Protein AF-A0A820I5E3-F1 (afdb_monomer)

Mean predicted aligned error: 17.27 Å

Radius of gyration: 36.01 Å; Cα contacts (8 Å, |Δi|>4): 44; chains: 1; bounding box: 81×51×102 Å

Nearest PDB structures (foldseek):
  8h9j-assembly1_K  TM=8.979E-01  e=2.612E-05  Homo sapiens
  6zbb-assembly1_b  TM=8.096E-01  e=5.128E-05  Bos taurus

pLDDT: mean 71.6, std 23.6, range [24.88, 95.94]

Foldseek 3Di:
DDDDDDDDDDDDDDDDDDDPDPDPPPPDPVVPPPPPPDPDDDPVVVVVVVVVVVVVVVVVVVVVVPPPLQDDPRDGDDPVCSDPPDDCPVPPPDDDDPDDADAPPVPHGCVVQVVQCVPPNNCRVVVVVVVVVVVCVVVVVPPDDPCVVVVVVVVVVVVVCCVVCVVVVVVVVVVVVVVVVVVVVVVVVVVVVVVVVVVVVVVVVVVVVVVVVVVVVVVVVVVVVVVVVD

Solvent-accessible surface area (backbone atoms only — not comparable to full-atom values): 14272 Å² total; per-residue (Å²): 133,87,79,89,84,88,92,82,85,85,88,81,91,76,84,81,83,79,78,85,72,81,72,78,80,78,76,67,80,73,73,75,68,70,78,79,78,75,93,67,96,52,78,63,56,58,52,53,47,51,50,50,50,49,53,48,50,53,50,49,51,46,58,67,63,58,61,53,73,46,46,60,97,91,36,83,46,56,85,86,63,44,46,91,86,60,58,57,84,88,50,59,79,89,74,80,72,94,66,79,82,64,60,46,91,89,74,45,50,46,70,59,48,55,64,31,36,82,78,49,38,87,60,33,50,57,52,50,54,51,50,50,53,53,50,29,49,76,67,54,76,52,68,88,51,87,64,50,61,57,54,52,52,50,52,52,50,51,53,53,48,49,67,65,47,42,62,60,55,52,49,51,56,49,49,57,52,49,53,55,52,49,57,54,48,51,55,54,50,52,51,52,52,50,51,50,52,52,51,53,54,50,51,54,51,50,52,53,57,54,47,53,56,54,52,52,50,52,53,50,51,55,52,49,54,55,61,75,75,107

Structure (mmCIF, N/CA/C/O backbone):
data_AF-A0A820I5E3-F1
#
_entry.id   AF-A0A820I5E3-F1
#
loop_
_atom_site.group_PDB
_atom_site.id
_atom_site.type_symbol
_atom_site.label_atom_id
_atom_site.label_alt_id
_atom_site.label_comp_id
_atom_site.label_asym_id
_atom_site.label_entity_id
_atom_site.label_seq_id
_atom_site.pdbx_PDB_ins_code
_atom_site.Cartn_x
_atom_site.Cartn_y
_atom_site.Cartn_z
_atom_site.occupancy
_atom_site.B_iso_or_equiv
_atom_site.auth_seq_id
_atom_site.auth_comp_id
_atom_site.auth_asym_id
_atom_site.auth_atom_id
_atom_site.pdbx_PDB_model_num
ATOM 1 N N . MET A 1 1 ? 51.663 -17.132 21.387 1.00 33.62 1 MET A N 1
ATOM 2 C CA . MET A 1 1 ? 50.808 -18.298 21.704 1.00 33.62 1 MET A CA 1
ATOM 3 C C . MET A 1 1 ? 49.402 -17.948 21.240 1.00 33.62 1 MET A C 1
ATOM 5 O O . MET A 1 1 ? 48.873 -16.966 21.728 1.00 33.62 1 MET A O 1
ATOM 9 N N . LEU A 1 2 ? 49.000 -18.442 20.060 1.00 28.62 2 LEU A N 1
ATOM 10 C CA . LEU A 1 2 ? 48.075 -19.589 19.890 1.00 28.62 2 LEU A CA 1
ATOM 11 C C . LEU A 1 2 ? 46.633 -19.135 20.221 1.00 28.62 2 LEU A C 1
ATOM 13 O O . LEU A 1 2 ? 46.397 -18.713 21.338 1.00 28.62 2 LEU A O 1
ATOM 17 N N . THR A 1 3 ? 45.644 -19.119 19.323 1.00 31.28 3 THR A N 1
ATOM 18 C CA . THR A 1 3 ? 45.379 -20.055 18.221 1.00 31.28 3 THR A CA 1
ATOM 19 C C . THR A 1 3 ? 44.310 -19.491 17.270 1.00 31.28 3 THR A C 1
ATOM 21 O O . THR A 1 3 ? 43.275 -18.988 17.694 1.00 31.28 3 THR A O 1
ATOM 24 N N . LYS A 1 4 ? 44.537 -19.670 15.962 1.00 38.47 4 LYS A N 1
ATOM 25 C CA . LYS A 1 4 ? 43.488 -19.950 14.964 1.00 38.47 4 LYS A CA 1
ATOM 26 C C . LYS A 1 4 ? 42.792 -21.265 15.359 1.00 38.47 4 LYS A C 1
ATOM 28 O O . LYS A 1 4 ? 43.530 -22.148 15.778 1.00 38.47 4 LYS A O 1
ATOM 33 N N . PHE A 1 5 ? 41.479 -21.439 15.154 1.00 29.91 5 PHE A N 1
ATOM 34 C CA . PHE A 1 5 ? 40.887 -22.653 14.545 1.00 29.91 5 PHE A CA 1
ATOM 35 C C . PHE A 1 5 ? 39.338 -22.615 14.467 1.00 29.91 5 PHE A C 1
ATOM 37 O O . PHE A 1 5 ? 38.645 -22.467 15.464 1.00 29.91 5 PHE A O 1
ATOM 44 N N . THR A 1 6 ? 38.849 -22.829 13.238 1.00 31.33 6 THR A N 1
ATOM 45 C CA . THR A 1 6 ? 37.647 -23.587 12.822 1.00 31.33 6 THR A CA 1
ATOM 46 C C . THR A 1 6 ? 36.230 -23.141 13.192 1.00 31.33 6 THR A C 1
ATOM 48 O O . THR A 1 6 ? 35.761 -23.296 14.314 1.00 31.33 6 THR A O 1
ATOM 51 N N . ARG A 1 7 ? 35.483 -22.773 12.139 1.00 26.11 7 ARG A N 1
ATOM 52 C CA . ARG A 1 7 ? 34.017 -22.786 12.063 1.00 26.11 7 ARG A CA 1
ATOM 53 C C . ARG A 1 7 ? 33.603 -23.723 10.917 1.00 26.11 7 ARG A C 1
ATOM 55 O O . ARG A 1 7 ? 33.678 -23.342 9.757 1.00 26.11 7 ARG A O 1
ATOM 62 N N . THR A 1 8 ? 33.216 -24.944 11.270 1.00 26.84 8 THR A N 1
ATOM 63 C CA . THR A 1 8 ? 32.565 -25.993 10.449 1.00 26.84 8 THR A CA 1
ATOM 64 C C . THR A 1 8 ? 32.172 -27.067 11.477 1.00 26.84 8 THR A C 1
ATOM 66 O O . THR A 1 8 ? 33.003 -27.394 12.312 1.00 26.84 8 THR A O 1
ATOM 69 N N . LEU A 1 9 ? 30.957 -27.603 11.602 1.00 29.94 9 LEU A N 1
ATOM 70 C CA . LEU A 1 9 ? 30.017 -28.125 10.615 1.00 29.94 9 LEU A CA 1
ATOM 71 C C . LEU A 1 9 ? 28.617 -28.203 11.253 1.00 29.94 9 LEU A C 1
ATOM 73 O O . LEU A 1 9 ? 28.496 -28.620 12.402 1.00 2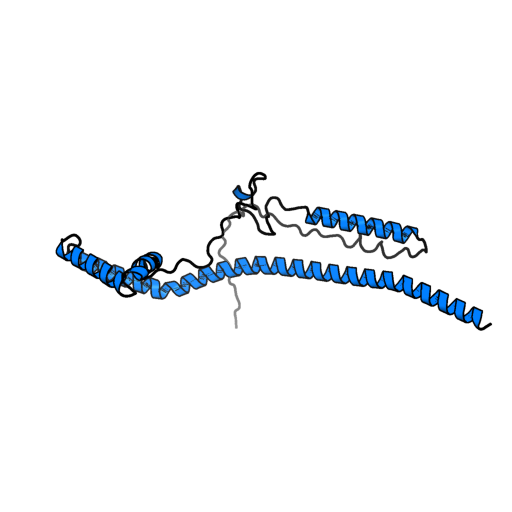9.94 9 LEU A O 1
ATOM 77 N N . LEU A 1 10 ? 27.562 -27.952 10.480 1.00 28.16 10 LEU A N 1
ATOM 78 C CA . LEU A 1 10 ? 26.321 -28.710 10.642 1.00 28.16 10 LEU A CA 1
ATOM 79 C C . LEU A 1 10 ? 25.783 -29.016 9.247 1.00 28.16 10 LEU A C 1
ATOM 81 O O . LEU A 1 10 ? 25.320 -28.148 8.513 1.00 28.16 10 LEU A O 1
ATOM 85 N N . SER A 1 11 ? 26.014 -30.271 8.879 1.00 25.41 11 SER A N 1
ATOM 86 C CA . SER A 1 11 ? 25.587 -30.934 7.659 1.00 25.41 11 SER A CA 1
ATOM 87 C C . SER A 1 11 ? 24.068 -31.100 7.665 1.00 25.41 11 SER A C 1
ATOM 89 O O . SER A 1 11 ? 23.508 -31.578 8.651 1.00 25.41 11 SER A O 1
ATOM 91 N N . TYR A 1 12 ? 23.418 -30.754 6.556 1.00 25.97 12 TYR A N 1
ATOM 92 C CA . TYR A 1 12 ? 22.093 -31.258 6.212 1.00 25.97 12 TYR A CA 1
ATOM 93 C C . TYR A 1 12 ? 22.157 -31.797 4.781 1.00 25.97 12 TYR A C 1
ATOM 95 O O . TYR A 1 12 ? 22.224 -31.044 3.811 1.00 25.97 12 TYR A O 1
ATOM 103 N N . ASN A 1 13 ? 22.209 -33.124 4.679 1.00 28.69 13 ASN A N 1
ATOM 104 C CA . ASN A 1 13 ? 22.052 -33.873 3.440 1.00 28.69 13 ASN A CA 1
ATOM 105 C C . ASN A 1 13 ? 20.557 -33.969 3.107 1.00 28.69 13 ASN A C 1
ATOM 107 O O . ASN A 1 13 ? 19.779 -34.457 3.922 1.00 28.69 13 ASN A O 1
ATOM 111 N N . GLY A 1 14 ? 20.177 -33.556 1.898 1.00 26.42 14 GLY A N 1
ATOM 112 C CA . GLY A 1 14 ? 18.810 -33.667 1.390 1.00 26.42 14 GLY A CA 1
ATOM 113 C C . GLY A 1 14 ? 18.703 -33.195 -0.059 1.00 26.42 14 GLY A C 1
ATOM 114 O O . GLY A 1 14 ? 18.388 -32.041 -0.312 1.00 26.42 14 GLY A O 1
ATOM 115 N N . THR A 1 15 ? 19.048 -34.090 -0.988 1.00 30.27 15 THR A N 1
ATOM 116 C CA . THR A 1 15 ? 18.562 -34.208 -2.382 1.00 30.27 15 THR A CA 1
ATOM 117 C C . THR A 1 15 ? 17.972 -32.958 -3.059 1.00 30.27 15 THR A C 1
ATOM 119 O O . THR A 1 15 ? 16.827 -32.579 -2.825 1.00 30.27 15 THR A O 1
ATOM 122 N N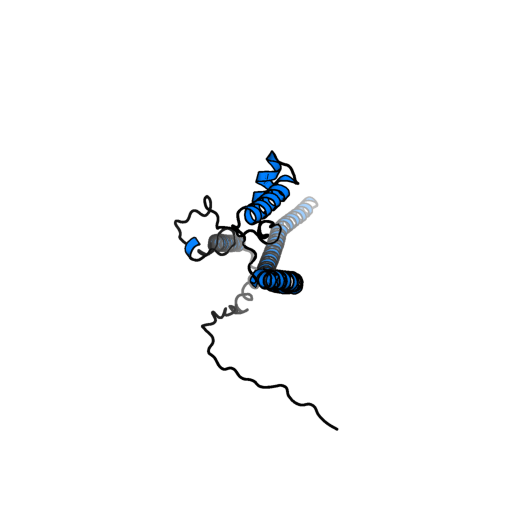 . ALA A 1 16 ? 18.735 -32.395 -4.000 1.00 32.84 16 ALA A N 1
ATOM 123 C CA . ALA A 1 16 ? 18.299 -31.346 -4.915 1.00 32.84 16 ALA A CA 1
ATOM 124 C C . ALA A 1 16 ? 17.266 -31.865 -5.944 1.00 32.84 16 ALA A C 1
ATOM 126 O O . ALA A 1 16 ? 17.547 -32.856 -6.624 1.00 32.84 16 ALA A O 1
ATOM 127 N N . PRO A 1 17 ? 16.115 -31.194 -6.144 1.00 31.80 17 PRO A N 1
ATOM 128 C CA . PRO A 1 17 ? 15.283 -31.422 -7.318 1.00 31.80 17 PRO A CA 1
ATOM 129 C C . PRO A 1 17 ? 15.939 -30.776 -8.550 1.00 31.80 17 PRO A C 1
ATOM 131 O O . PRO A 1 17 ? 16.065 -29.558 -8.638 1.00 31.80 17 PRO A O 1
ATOM 134 N N . SER A 1 18 ? 16.409 -31.633 -9.463 1.00 38.00 18 SER A N 1
ATOM 135 C CA . SER A 1 18 ? 16.718 -31.391 -10.884 1.00 38.00 18 SER A CA 1
ATOM 136 C C . SER A 1 18 ? 16.971 -29.932 -11.295 1.00 38.00 18 SER A C 1
ATOM 138 O O . SER A 1 18 ? 16.102 -29.243 -11.833 1.00 38.00 18 SER A O 1
ATOM 140 N N . LEU A 1 19 ? 18.217 -29.502 -11.099 1.00 28.53 19 LEU A N 1
ATOM 141 C CA . LEU A 1 19 ? 18.809 -28.342 -11.755 1.00 28.53 19 LEU A CA 1
ATOM 142 C C . LEU A 1 19 ? 18.729 -28.516 -13.277 1.00 28.53 19 LEU A C 1
ATOM 144 O O . LEU A 1 19 ? 19.415 -29.365 -13.847 1.00 28.53 19 LEU A O 1
ATOM 148 N N . ILE A 1 20 ? 17.959 -27.661 -13.949 1.00 33.81 20 ILE A N 1
ATOM 149 C CA . ILE A 1 20 ? 18.192 -27.357 -15.363 1.00 33.81 20 ILE A CA 1
ATOM 150 C C . ILE A 1 20 ? 19.493 -26.553 -15.398 1.00 33.81 20 ILE A C 1
ATOM 152 O O . ILE A 1 20 ? 19.519 -25.332 -15.258 1.00 33.81 20 ILE A O 1
ATOM 156 N N . THR A 1 21 ? 20.609 -27.270 -15.483 1.00 27.05 21 THR A N 1
ATOM 157 C CA . THR A 1 21 ? 21.927 -26.688 -15.695 1.00 27.05 21 THR A CA 1
ATOM 158 C C . THR A 1 21 ? 21.949 -26.072 -17.089 1.00 27.05 21 THR A C 1
ATOM 160 O O . THR A 1 21 ? 21.972 -26.797 -18.086 1.00 27.05 21 THR A O 1
ATOM 163 N N . TYR A 1 22 ? 21.972 -24.745 -17.183 1.00 30.34 22 TYR A N 1
ATOM 164 C CA . TYR A 1 22 ? 22.393 -24.086 -18.413 1.00 30.34 22 TYR A CA 1
ATOM 165 C C . TYR A 1 22 ? 23.877 -24.402 -18.614 1.00 30.34 22 TYR A C 1
ATOM 167 O O . TYR A 1 22 ? 24.743 -23.829 -17.954 1.00 30.34 22 TYR A O 1
ATOM 175 N N . ARG A 1 23 ? 24.180 -25.362 -19.494 1.00 24.88 23 ARG A N 1
ATOM 176 C CA . ARG A 1 23 ? 25.536 -25.517 -20.025 1.00 24.88 23 ARG A CA 1
ATOM 177 C C . ARG A 1 23 ? 25.851 -24.245 -20.814 1.00 24.88 23 ARG A C 1
ATOM 179 O O . ARG A 1 23 ? 25.134 -23.977 -21.779 1.00 24.88 23 ARG A O 1
ATOM 186 N N . PRO A 1 24 ? 26.900 -23.476 -20.473 1.00 27.19 24 PRO A N 1
ATOM 187 C CA . PRO A 1 24 ? 27.384 -22.471 -21.399 1.00 27.19 24 PRO A CA 1
ATOM 188 C C . PRO A 1 24 ? 27.849 -23.218 -22.650 1.00 27.19 24 PRO A C 1
ATOM 190 O O . PRO A 1 24 ? 28.717 -24.092 -22.579 1.00 27.19 24 PRO A O 1
ATOM 193 N N . LEU A 1 25 ? 27.227 -22.923 -23.792 1.00 31.81 25 LEU A N 1
ATOM 194 C CA . LEU A 1 25 ? 27.744 -23.333 -25.089 1.00 31.81 25 LEU A CA 1
ATOM 195 C C . LEU A 1 25 ? 29.123 -22.684 -25.233 1.00 31.81 25 LEU A C 1
ATOM 197 O O . LEU A 1 25 ? 29.251 -21.509 -25.560 1.00 31.81 25 LEU A O 1
ATOM 201 N N . SER A 1 26 ? 30.157 -23.463 -24.923 1.00 29.53 26 SER A N 1
ATOM 202 C CA . SER A 1 26 ? 31.529 -23.201 -25.328 1.00 29.53 26 SER A CA 1
ATOM 203 C C . SER A 1 26 ? 31.547 -23.213 -26.852 1.00 29.53 26 SER A C 1
ATOM 205 O O . SER A 1 26 ? 31.641 -24.265 -27.488 1.00 29.53 26 SER A O 1
ATOM 207 N N . ILE A 1 27 ? 31.370 -22.038 -27.450 1.00 35.16 27 ILE A N 1
ATOM 208 C CA . ILE A 1 27 ? 31.617 -21.837 -28.870 1.00 35.16 27 ILE A CA 1
ATOM 209 C C . ILE A 1 27 ? 33.135 -21.891 -29.014 1.00 35.16 27 ILE A C 1
ATOM 211 O O . ILE A 1 27 ? 33.859 -20.974 -28.629 1.00 35.16 27 ILE A O 1
ATOM 215 N N . SER A 1 28 ? 33.624 -23.038 -29.484 1.00 29.42 28 SER A N 1
ATOM 216 C CA . SER A 1 28 ? 35.040 -23.263 -29.733 1.00 29.42 28 SER A CA 1
ATOM 217 C C . SER A 1 28 ? 35.575 -22.179 -30.669 1.00 29.42 28 SER A C 1
ATOM 219 O O . SER A 1 28 ? 35.100 -22.015 -31.792 1.00 29.42 28 SER A O 1
ATOM 221 N N . ASN A 1 29 ? 36.625 -21.498 -30.213 1.00 36.47 29 ASN A N 1
ATOM 222 C CA . ASN A 1 29 ? 37.365 -20.421 -30.878 1.00 36.47 29 ASN A CA 1
ATOM 223 C C . ASN A 1 29 ? 38.022 -20.823 -32.226 1.00 36.47 29 ASN A C 1
ATOM 225 O O . ASN A 1 29 ? 38.846 -20.093 -32.768 1.00 36.47 29 ASN A O 1
ATOM 229 N N . LYS A 1 30 ? 37.702 -22.007 -32.765 1.00 28.06 30 LYS A N 1
ATOM 230 C CA . LYS A 1 30 ? 38.294 -22.578 -33.982 1.00 28.06 30 LYS A CA 1
ATOM 231 C C . LYS A 1 30 ? 37.587 -22.154 -35.270 1.00 28.06 30 LYS A C 1
ATOM 233 O O . LYS A 1 30 ? 38.195 -22.246 -36.329 1.00 28.06 30 LYS A O 1
ATOM 238 N N . PHE A 1 31 ? 36.346 -21.664 -35.202 1.00 31.45 31 PHE A N 1
ATOM 239 C CA . PHE A 1 31 ? 35.607 -21.239 -36.402 1.00 31.45 31 PHE A CA 1
ATOM 240 C C . PHE A 1 31 ? 35.929 -19.797 -36.837 1.00 31.45 31 PHE A C 1
ATOM 242 O O . PHE A 1 31 ? 35.698 -19.431 -37.982 1.00 31.45 31 PHE A O 1
ATOM 249 N N . PHE A 1 32 ? 36.500 -18.983 -35.941 1.00 31.77 32 PHE A N 1
ATOM 250 C CA . PHE A 1 32 ? 36.717 -17.551 -36.176 1.00 31.77 32 PHE A CA 1
ATOM 251 C C . PHE A 1 32 ? 38.075 -17.214 -36.820 1.00 31.77 32 PHE A C 1
ATOM 253 O O . PHE A 1 32 ? 38.277 -16.096 -37.277 1.00 31.77 32 PHE A O 1
ATOM 260 N N . GLN A 1 33 ? 39.017 -18.164 -36.897 1.00 28.16 33 GLN A N 1
ATOM 261 C CA . GLN A 1 33 ? 40.343 -17.905 -37.484 1.00 28.16 33 GLN A CA 1
ATOM 262 C C . GLN A 1 33 ? 40.434 -18.166 -38.996 1.00 28.16 33 GLN A C 1
ATOM 264 O O . GLN A 1 33 ? 41.387 -17.714 -39.625 1.00 28.16 33 GLN A O 1
ATOM 269 N N . SER A 1 34 ? 39.472 -18.859 -39.615 1.00 34.12 34 SER A N 1
ATOM 270 C CA . SER A 1 34 ? 39.583 -19.235 -41.035 1.00 34.12 34 SER A CA 1
ATOM 271 C C . SER A 1 34 ? 39.086 -18.171 -42.019 1.00 34.12 34 SER A C 1
ATOM 273 O O . SER A 1 34 ? 39.318 -18.304 -43.218 1.00 34.12 34 SER A O 1
ATOM 275 N N . THR A 1 35 ? 38.441 -17.100 -41.551 1.00 35.75 35 THR A N 1
ATOM 276 C CA . THR A 1 35 ? 37.882 -16.054 -42.425 1.00 35.75 35 THR A CA 1
ATOM 277 C C . THR A 1 35 ? 38.857 -14.917 -42.743 1.00 35.75 35 THR A C 1
ATOM 279 O O . THR A 1 35 ? 38.536 -14.067 -43.567 1.00 35.75 35 THR A O 1
ATOM 282 N N . ILE A 1 36 ? 40.064 -14.911 -42.160 1.00 36.16 36 ILE A N 1
ATOM 283 C CA . ILE A 1 36 ? 41.068 -13.850 -42.378 1.00 36.16 36 ILE A CA 1
ATOM 284 C C . ILE A 1 36 ? 41.967 -14.114 -43.606 1.00 36.16 36 ILE A C 1
ATOM 286 O O . ILE A 1 36 ? 42.635 -13.201 -44.085 1.00 36.16 36 ILE A O 1
ATOM 290 N N . SER A 1 37 ? 41.960 -15.309 -44.206 1.00 32.31 37 SER A N 1
ATOM 291 C CA . SER A 1 37 ? 42.820 -15.621 -45.359 1.00 32.31 37 SER A CA 1
ATOM 292 C C . SER A 1 37 ? 42.034 -15.937 -46.632 1.00 32.31 37 SER A C 1
ATOM 294 O O . SER A 1 37 ? 41.845 -17.095 -46.993 1.00 32.31 37 SER A O 1
ATOM 296 N N . LYS A 1 38 ? 41.610 -14.889 -47.349 1.00 32.47 38 LYS A N 1
ATOM 297 C CA . LYS A 1 38 ? 41.492 -14.872 -48.824 1.00 32.47 38 LYS A CA 1
ATOM 298 C C . LYS A 1 38 ? 41.097 -13.475 -49.305 1.00 32.47 38 LYS A C 1
ATOM 300 O O . LYS A 1 38 ? 39.942 -13.192 -49.594 1.00 32.47 38 LYS A O 1
ATOM 305 N N . SER A 1 39 ? 42.090 -12.599 -49.418 1.00 39.56 39 SER A N 1
ATOM 306 C CA . SER A 1 39 ? 42.025 -11.468 -50.338 1.00 39.56 39 SER A CA 1
ATOM 307 C C . SER A 1 39 ? 42.425 -11.969 -51.728 1.00 39.56 39 SER A C 1
ATOM 309 O O . SER A 1 39 ? 43.597 -12.190 -52.027 1.00 39.56 39 SER A O 1
ATOM 311 N N . LYS A 1 40 ? 41.437 -12.190 -52.593 1.00 33.03 40 LYS A N 1
ATOM 312 C CA . LYS A 1 40 ? 41.660 -12.214 -54.037 1.00 33.03 40 LYS A CA 1
ATOM 313 C C . LYS A 1 40 ? 40.478 -11.516 -54.694 1.00 33.03 40 LYS A C 1
ATOM 315 O O . LYS A 1 40 ? 39.334 -11.862 -54.425 1.00 33.03 40 LYS A O 1
ATOM 320 N N . THR A 1 41 ? 40.805 -10.465 -55.436 1.00 49.62 41 THR A N 1
ATOM 321 C CA . THR A 1 41 ? 39.930 -9.631 -56.260 1.00 49.62 41 THR A CA 1
ATOM 322 C C . THR A 1 41 ? 38.898 -10.484 -56.974 1.00 49.62 41 THR A C 1
ATOM 324 O O . THR A 1 41 ? 39.323 -11.233 -57.833 1.00 49.62 41 THR A O 1
ATOM 327 N N . ASP A 1 42 ? 37.608 -10.386 -56.636 1.00 37.28 42 ASP A N 1
ATOM 328 C CA . ASP A 1 42 ? 36.513 -10.968 -57.424 1.00 37.28 42 ASP A CA 1
ATOM 329 C C . ASP A 1 42 ? 35.160 -10.415 -56.935 1.00 37.28 42 ASP A C 1
ATOM 331 O O . ASP A 1 42 ? 34.818 -10.541 -55.754 1.00 37.28 42 ASP A O 1
ATOM 335 N N . ASP A 1 43 ? 34.341 -9.885 -57.846 1.00 42.56 43 ASP A N 1
ATOM 336 C CA . ASP A 1 43 ? 32.954 -9.438 -57.605 1.00 42.56 43 ASP A CA 1
ATOM 337 C C . ASP A 1 43 ? 32.048 -10.554 -57.031 1.00 42.56 43 ASP A C 1
ATOM 339 O O . ASP A 1 43 ? 31.011 -10.292 -56.417 1.00 42.56 43 ASP A O 1
ATOM 343 N N . LYS A 1 44 ? 32.484 -11.820 -57.140 1.00 43.75 44 LYS A N 1
ATOM 344 C CA . LYS A 1 44 ? 31.878 -12.988 -56.477 1.00 43.75 44 LYS A CA 1
ATOM 345 C C . LYS A 1 44 ? 31.955 -12.934 -54.949 1.00 43.75 44 LYS A C 1
ATOM 347 O O . LYS A 1 44 ? 31.052 -13.441 -54.292 1.00 43.75 44 LYS A O 1
ATOM 352 N N . SER A 1 45 ? 32.981 -12.301 -54.379 1.00 48.41 45 SER A N 1
ATOM 353 C CA . SER A 1 45 ? 33.139 -12.186 -52.922 1.00 48.41 45 SER A CA 1
ATOM 354 C C . SER A 1 45 ? 32.096 -11.258 -52.292 1.00 48.41 45 SER A C 1
ATOM 356 O O . SER A 1 45 ? 31.606 -11.547 -51.205 1.00 48.41 45 SER A O 1
ATOM 358 N N . LEU A 1 46 ? 31.686 -10.196 -52.999 1.00 44.00 46 LEU A N 1
ATOM 359 C CA . LEU A 1 46 ? 30.630 -9.280 -52.561 1.00 44.00 46 LEU A CA 1
ATOM 360 C C . LEU A 1 46 ? 29.248 -9.943 -52.643 1.00 44.00 46 LEU A C 1
ATOM 362 O O . LEU A 1 46 ? 28.426 -9.736 -51.759 1.00 44.00 46 LEU A O 1
ATOM 366 N N . ALA A 1 47 ? 28.995 -10.752 -53.678 1.00 50.75 47 ALA A N 1
ATOM 367 C CA . ALA A 1 47 ? 27.757 -11.520 -53.811 1.00 50.75 47 ALA A CA 1
ATOM 368 C C . ALA A 1 47 ? 27.642 -12.604 -52.727 1.00 50.75 47 ALA A C 1
ATOM 370 O O . ALA A 1 47 ? 26.596 -12.725 -52.100 1.00 50.75 47 ALA A O 1
ATOM 371 N N . GLU A 1 48 ? 28.732 -13.320 -52.437 1.00 55.19 48 GLU A N 1
ATOM 372 C CA . GLU A 1 48 ? 28.776 -14.329 -51.371 1.00 55.19 48 GLU A CA 1
ATOM 373 C C . GLU A 1 4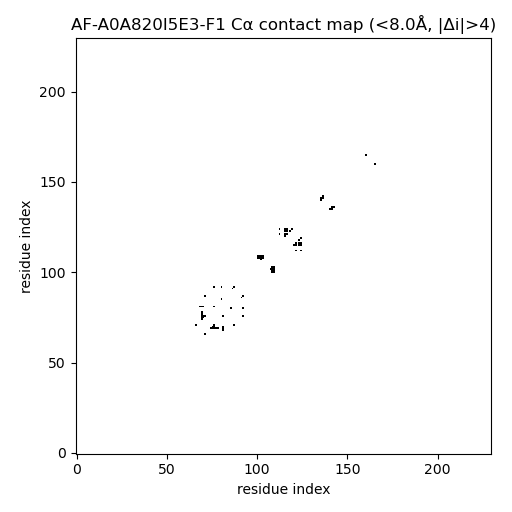8 ? 28.687 -13.691 -49.971 1.00 55.19 48 GLU A C 1
ATOM 375 O O . GLU A 1 48 ? 28.064 -14.245 -49.066 1.00 55.19 48 GLU A O 1
ATOM 380 N N . GLN A 1 49 ? 29.270 -12.501 -49.775 1.00 51.25 49 GLN A N 1
ATOM 381 C CA . GLN A 1 49 ? 29.110 -11.726 -48.540 1.00 51.25 49 GLN A CA 1
ATOM 382 C C . GLN A 1 49 ? 27.689 -11.181 -48.391 1.00 51.25 49 GLN A C 1
ATOM 384 O O . GLN A 1 49 ? 27.126 -11.303 -47.309 1.00 51.25 49 GLN A O 1
ATOM 389 N N . LYS A 1 50 ? 27.081 -10.651 -49.460 1.00 47.53 50 LYS A N 1
ATOM 390 C CA . LYS A 1 50 ? 25.671 -10.235 -49.466 1.00 47.53 50 LYS A CA 1
ATOM 391 C C . LYS A 1 50 ? 24.743 -11.411 -49.192 1.00 47.53 50 LYS A C 1
ATOM 393 O O . LYS A 1 50 ? 23.829 -11.256 -48.402 1.00 47.53 50 LYS A O 1
ATOM 398 N N . GLU A 1 51 ? 25.003 -12.586 -49.763 1.00 57.06 51 GLU A N 1
ATOM 399 C CA . GLU A 1 51 ? 24.237 -13.806 -49.489 1.00 57.06 51 GLU A CA 1
ATOM 400 C C . GLU A 1 51 ? 24.394 -14.256 -48.031 1.00 57.06 51 GLU A C 1
ATOM 402 O O . GLU A 1 51 ? 23.417 -14.645 -47.402 1.00 57.06 51 GLU A O 1
ATOM 407 N N . LYS A 1 52 ? 25.601 -14.171 -47.456 1.00 52.31 52 LYS A N 1
ATOM 408 C CA . LYS A 1 52 ? 25.827 -14.475 -46.033 1.00 52.31 52 LYS A CA 1
ATOM 409 C C . LYS A 1 52 ? 25.158 -13.457 -45.110 1.00 52.31 52 LYS A C 1
ATOM 411 O O . LYS A 1 52 ? 24.588 -13.875 -44.111 1.00 52.31 52 LYS A O 1
ATOM 416 N N . VAL A 1 53 ? 25.198 -12.165 -45.438 1.00 53.81 53 VAL A N 1
ATOM 417 C CA . VAL A 1 53 ? 24.491 -11.107 -44.696 1.00 53.81 53 VAL A CA 1
ATOM 418 C C . VAL A 1 53 ? 22.984 -11.322 -44.783 1.00 53.81 53 VAL A C 1
ATOM 420 O O . VAL A 1 53 ? 22.347 -11.362 -43.741 1.00 53.81 53 VAL A O 1
ATOM 423 N N . LEU A 1 54 ? 22.445 -11.596 -45.975 1.00 55.84 54 LEU A N 1
ATOM 424 C CA . LEU A 1 54 ? 21.030 -11.917 -46.179 1.00 55.84 54 LEU A CA 1
ATOM 425 C C . LEU A 1 54 ? 20.627 -13.159 -45.374 1.00 55.84 54 LEU A C 1
ATOM 427 O O . LEU A 1 54 ? 19.636 -13.146 -44.665 1.00 55.84 54 LEU A O 1
ATOM 431 N N . ARG A 1 55 ? 21.453 -14.212 -45.386 1.00 60.41 55 ARG A N 1
ATOM 432 C CA . ARG A 1 55 ? 21.202 -15.452 -44.637 1.00 60.41 55 ARG A CA 1
ATOM 433 C C . ARG A 1 55 ? 21.272 -15.237 -43.120 1.00 60.41 55 ARG A C 1
ATOM 435 O O . ARG A 1 55 ? 20.564 -15.913 -42.376 1.00 60.41 55 ARG A O 1
ATOM 442 N N . VAL A 1 56 ? 22.119 -14.318 -42.649 1.00 58.03 56 VAL A N 1
ATOM 443 C CA . VAL A 1 56 ? 22.208 -13.913 -41.236 1.00 58.03 56 VAL A CA 1
ATOM 444 C C . VAL A 1 56 ? 21.031 -13.021 -40.848 1.00 58.03 56 VAL A C 1
ATOM 446 O O . VAL A 1 56 ? 20.476 -13.232 -39.777 1.00 58.03 56 VAL A O 1
ATOM 449 N N . GLU A 1 57 ? 20.611 -12.087 -41.699 1.00 54.38 57 GLU A N 1
ATOM 450 C CA . GLU A 1 57 ? 19.407 -11.268 -41.517 1.00 54.38 57 GLU A CA 1
ATOM 451 C C . GLU A 1 57 ? 18.149 -12.134 -41.507 1.00 54.38 57 GLU A C 1
ATOM 453 O O . GLU A 1 57 ? 17.338 -11.991 -40.604 1.00 54.38 57 GLU A O 1
ATOM 458 N N . ASP A 1 58 ? 18.030 -13.100 -42.416 1.00 61.47 58 ASP A N 1
ATOM 459 C CA . ASP A 1 58 ? 16.947 -14.084 -42.445 1.00 61.47 58 ASP A CA 1
ATOM 460 C C . ASP A 1 58 ? 16.966 -14.956 -41.191 1.00 61.47 58 ASP A C 1
ATOM 462 O O . ASP A 1 58 ? 15.924 -15.182 -40.590 1.00 61.47 58 ASP A O 1
ATOM 466 N N . SER A 1 59 ? 18.147 -15.385 -40.731 1.00 54.25 59 SER A N 1
ATOM 467 C CA . SER A 1 59 ? 18.277 -16.147 -39.481 1.00 54.25 59 SER A CA 1
ATOM 468 C C . SER A 1 59 ? 17.986 -15.292 -38.243 1.00 54.25 59 SER A C 1
ATOM 470 O O . SER A 1 59 ? 17.470 -15.806 -37.259 1.00 54.25 59 SER A O 1
ATOM 472 N N . LEU A 1 60 ? 18.305 -13.996 -38.249 1.00 53.22 60 LEU A N 1
ATOM 473 C CA . LEU A 1 60 ? 17.993 -13.055 -37.166 1.00 53.22 60 LEU A CA 1
ATOM 474 C C . LEU A 1 60 ? 16.515 -12.654 -37.178 1.00 53.22 60 LEU A C 1
ATOM 476 O O . LEU A 1 60 ? 15.925 -12.481 -36.114 1.00 53.22 60 LEU A O 1
ATOM 480 N N . ASN A 1 61 ? 15.904 -12.542 -38.354 1.00 56.88 61 ASN A N 1
ATOM 481 C CA . ASN A 1 61 ? 14.470 -12.352 -38.542 1.00 56.88 61 ASN A CA 1
ATOM 482 C C . ASN A 1 61 ? 13.710 -13.610 -38.117 1.00 56.88 61 ASN A C 1
ATOM 484 O O . ASN A 1 61 ? 12.718 -13.501 -37.407 1.00 56.88 61 ASN A O 1
ATOM 488 N N . ASP A 1 62 ? 14.224 -14.798 -38.433 1.00 56.84 62 ASP A N 1
ATOM 489 C CA . ASP A 1 62 ? 13.681 -16.070 -37.964 1.00 56.84 62 ASP A CA 1
ATOM 490 C C . ASP A 1 62 ? 13.828 -16.179 -36.439 1.00 56.84 62 ASP A C 1
ATOM 492 O O . ASP A 1 62 ? 12.831 -16.329 -35.745 1.00 56.84 62 ASP A O 1
ATOM 496 N N . LEU A 1 63 ? 15.016 -15.934 -35.870 1.00 47.97 63 LEU A N 1
ATOM 497 C CA . LEU A 1 63 ? 15.253 -15.948 -34.416 1.00 47.97 63 LEU A CA 1
ATOM 498 C C . LEU A 1 63 ? 14.514 -14.842 -33.646 1.00 47.97 63 LEU A C 1
ATOM 500 O O . LEU A 1 63 ? 14.172 -15.043 -32.482 1.00 47.97 63 LEU A O 1
ATOM 504 N N . SER A 1 64 ? 14.255 -13.686 -34.258 1.00 53.94 64 SER A N 1
ATOM 505 C CA . SER A 1 64 ? 13.397 -12.645 -33.670 1.00 53.94 64 SER A CA 1
ATOM 506 C C . SER A 1 64 ? 11.908 -1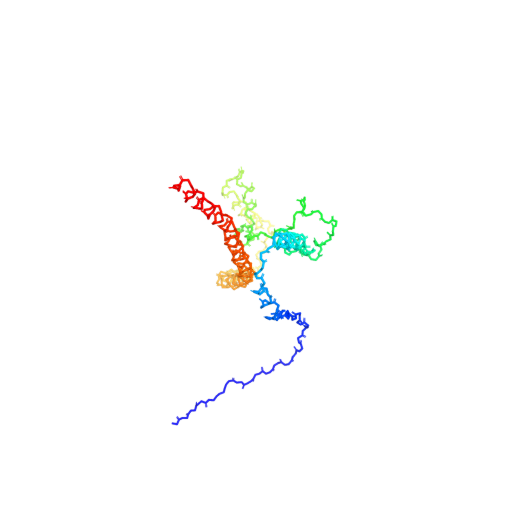2.957 -33.841 1.00 53.94 64 SER A C 1
ATOM 508 O O . SER A 1 64 ? 11.098 -12.522 -33.019 1.00 53.94 64 SER A O 1
ATOM 510 N N . SER A 1 65 ? 11.547 -13.761 -34.847 1.00 47.19 65 SER A N 1
ATOM 511 C CA . SER A 1 65 ? 10.212 -14.339 -35.021 1.00 47.19 65 SER A CA 1
ATOM 512 C C . SER A 1 65 ? 9.970 -15.576 -34.152 1.00 47.19 65 SER A C 1
ATOM 514 O O . SER A 1 65 ? 8.807 -15.907 -33.901 1.00 47.19 65 SER A O 1
ATOM 516 N N . VAL A 1 66 ? 11.034 -16.214 -33.626 1.00 47.84 66 VAL A N 1
ATOM 517 C CA . VAL A 1 66 ? 10.972 -17.214 -32.549 1.00 47.84 66 VAL A CA 1
ATOM 518 C C . VAL A 1 66 ? 10.492 -16.508 -31.284 1.00 47.84 66 VAL A C 1
ATOM 520 O O . VAL A 1 66 ? 11.219 -16.180 -30.347 1.00 47.84 66 VAL A O 1
ATOM 523 N N . LYS A 1 67 ? 9.186 -16.271 -31.263 1.00 44.88 67 LYS A N 1
ATOM 524 C CA . LYS A 1 67 ? 8.425 -15.900 -30.092 1.00 44.88 67 LYS A CA 1
ATOM 525 C C . LYS A 1 67 ? 8.384 -17.149 -29.231 1.00 44.88 67 LYS A C 1
ATOM 527 O O . LYS A 1 67 ? 7.690 -18.113 -29.562 1.00 44.88 67 LYS A O 1
ATOM 532 N N . TRP A 1 68 ? 9.149 -17.163 -28.142 1.00 43.38 68 TRP A N 1
ATOM 533 C CA . TRP A 1 68 ? 8.993 -18.195 -27.125 1.00 43.38 68 TRP A CA 1
ATOM 534 C C . TRP A 1 68 ? 7.497 -18.311 -26.819 1.00 43.38 68 TRP A C 1
ATOM 536 O O . TRP A 1 68 ? 6.859 -17.313 -26.487 1.00 43.38 68 TRP A O 1
ATOM 546 N N . ARG A 1 69 ? 6.912 -19.511 -26.957 1.00 47.06 69 ARG A N 1
ATOM 547 C CA . ARG A 1 69 ? 5.478 -19.774 -26.687 1.00 47.06 69 ARG A CA 1
ATOM 548 C C . ARG A 1 69 ? 5.047 -19.275 -25.298 1.00 47.06 69 ARG A C 1
ATOM 550 O O . ARG A 1 69 ? 3.871 -19.064 -25.031 1.00 47.06 69 ARG A O 1
ATOM 557 N N . THR A 1 70 ? 6.020 -19.062 -24.421 1.00 49.16 70 THR A N 1
ATOM 558 C CA . THR A 1 70 ? 5.879 -18.536 -23.075 1.00 49.16 70 THR A CA 1
ATOM 559 C C . THR A 1 70 ? 5.885 -17.012 -22.978 1.00 49.16 70 THR A C 1
ATOM 561 O O . THR A 1 70 ? 5.839 -16.538 -21.854 1.00 49.16 70 THR A O 1
ATOM 564 N N . GLU A 1 71 ? 5.975 -16.228 -24.060 1.00 50.28 71 GLU A N 1
ATOM 565 C CA . GLU A 1 71 ? 6.188 -14.774 -23.972 1.00 50.28 71 GLU A CA 1
ATOM 566 C C . GLU A 1 71 ? 5.263 -13.930 -24.872 1.00 50.28 71 GLU A C 1
ATOM 568 O O . GLU A 1 71 ? 5.133 -14.145 -26.078 1.00 50.28 71 GLU A O 1
ATOM 573 N N . TYR A 1 72 ? 4.642 -12.901 -24.282 1.00 51.47 72 TYR A N 1
ATOM 574 C CA . TYR A 1 72 ? 3.937 -11.824 -24.993 1.00 51.47 72 TYR A CA 1
ATOM 575 C C . TYR A 1 72 ? 4.602 -10.492 -24.652 1.00 51.47 72 TYR A C 1
ATOM 577 O O . TYR A 1 72 ? 4.744 -10.159 -23.476 1.00 51.47 72 TYR A O 1
ATOM 585 N N . ASN A 1 73 ? 5.015 -9.731 -25.671 1.00 53.09 73 ASN A N 1
ATOM 586 C CA . ASN A 1 73 ? 5.701 -8.444 -25.507 1.00 53.09 73 ASN A CA 1
ATOM 587 C C . ASN A 1 73 ? 6.906 -8.517 -24.533 1.00 53.09 73 ASN A C 1
ATOM 589 O O . ASN A 1 73 ? 7.043 -7.696 -23.625 1.00 53.09 73 ASN A O 1
ATOM 593 N N . GLY A 1 74 ? 7.731 -9.566 -24.666 1.00 55.19 74 GLY A N 1
ATOM 594 C CA . GLY A 1 74 ? 8.947 -9.771 -23.865 1.00 55.19 74 GLY A CA 1
ATOM 595 C C . GLY A 1 74 ? 8.721 -10.149 -22.396 1.00 55.19 74 GLY A C 1
ATOM 596 O O . GLY A 1 74 ? 9.627 -9.987 -21.581 1.00 55.19 74 GLY A O 1
ATOM 597 N N . LYS A 1 75 ? 7.518 -10.609 -22.021 1.00 57.34 75 LYS A N 1
ATOM 598 C CA . LYS A 1 75 ? 7.195 -11.031 -20.648 1.00 57.34 75 LYS A CA 1
ATOM 599 C C . LYS A 1 75 ? 6.699 -12.467 -20.612 1.00 57.34 75 LYS A C 1
ATOM 601 O O . LYS A 1 75 ? 5.835 -12.824 -21.411 1.00 57.34 75 LYS A O 1
ATOM 606 N N . ARG A 1 76 ? 7.189 -13.248 -19.638 1.00 60.31 76 ARG A N 1
ATOM 607 C CA . ARG A 1 76 ? 6.701 -14.609 -19.382 1.00 60.31 76 ARG A CA 1
ATOM 608 C C . ARG A 1 76 ? 5.207 -14.613 -19.047 1.00 60.31 76 ARG A C 1
ATOM 610 O O . ARG A 1 76 ? 4.756 -13.878 -18.173 1.00 60.31 76 ARG A O 1
ATOM 617 N N . LEU A 1 77 ? 4.473 -15.473 -19.739 1.00 63.47 77 LEU A N 1
ATOM 618 C CA . LEU A 1 77 ? 3.062 -15.781 -19.564 1.00 63.47 77 LEU A CA 1
ATOM 619 C C . LEU A 1 77 ? 2.904 -16.903 -18.533 1.00 63.47 77 LEU A C 1
ATOM 621 O O . LEU A 1 77 ? 3.689 -17.858 -18.519 1.00 63.47 77 LEU A O 1
ATOM 625 N N . TRP A 1 78 ? 1.874 -16.812 -17.690 1.00 64.94 78 TRP A N 1
ATOM 626 C CA . TRP A 1 78 ? 1.490 -17.895 -16.780 1.00 64.94 78 TRP A CA 1
ATOM 627 C C . TRP A 1 78 ? 1.170 -19.182 -17.556 1.00 64.94 78 TRP A C 1
ATOM 629 O O . TRP A 1 78 ? 0.749 -19.086 -18.703 1.00 64.94 78 TRP A O 1
ATOM 639 N N . PRO A 1 79 ? 1.297 -20.386 -16.968 1.00 67.06 79 PRO A N 1
ATOM 640 C CA . PRO A 1 79 ? 1.075 -21.643 -17.695 1.00 67.06 79 PRO A CA 1
ATOM 641 C C . PRO A 1 79 ? -0.272 -21.734 -18.436 1.00 67.06 79 PRO A C 1
ATOM 643 O O . PRO A 1 79 ? -0.334 -22.270 -19.535 1.00 67.06 79 PRO A O 1
ATOM 646 N N . HIS A 1 80 ? -1.339 -21.158 -17.874 1.00 65.62 80 HIS A N 1
ATOM 647 C CA . HIS A 1 80 ? -2.669 -21.115 -18.496 1.00 65.62 80 HIS A CA 1
ATOM 648 C C . HIS A 1 80 ? -2.807 -20.048 -19.598 1.00 65.62 80 HIS A C 1
ATOM 650 O O . HIS A 1 80 ? -3.700 -20.128 -20.433 1.00 65.62 80 HIS A O 1
ATOM 656 N N . ASP A 1 81 ? -1.903 -19.070 -19.630 1.00 65.50 81 ASP A N 1
ATOM 657 C CA . ASP A 1 81 ? -1.888 -17.967 -20.590 1.00 65.50 81 ASP A CA 1
ATOM 658 C C . ASP A 1 81 ? -1.128 -18.305 -21.885 1.00 65.50 81 ASP A C 1
ATOM 660 O O . ASP A 1 81 ? -1.105 -17.497 -22.812 1.00 65.50 81 ASP A O 1
ATOM 664 N N . GLN A 1 82 ? -0.503 -19.486 -21.944 1.00 66.62 82 GLN A N 1
ATOM 665 C CA . GLN A 1 82 ? 0.357 -19.964 -23.037 1.00 66.62 82 GLN A CA 1
ATOM 666 C C . GLN A 1 82 ? -0.414 -20.673 -24.164 1.00 66.62 82 GLN A C 1
ATOM 668 O O . GLN A 1 82 ? 0.194 -21.179 -25.114 1.00 66.62 82 GLN A O 1
ATOM 673 N N . TRP A 1 83 ? -1.742 -20.762 -24.053 1.00 67.94 83 TRP A N 1
ATOM 674 C CA . TRP A 1 83 ? -2.572 -21.460 -25.028 1.00 67.94 83 TRP A CA 1
ATOM 675 C C . TRP A 1 83 ? -2.660 -20.666 -26.345 1.00 67.94 83 TRP A C 1
ATOM 677 O O . TRP A 1 83 ? -2.902 -19.459 -26.300 1.00 67.94 83 TRP A O 1
ATOM 687 N N . PRO A 1 84 ? -2.487 -21.306 -27.519 1.00 72.75 84 PRO A N 1
ATOM 688 C CA . PRO A 1 84 ? -2.433 -20.607 -28.807 1.00 72.75 84 PRO A CA 1
ATOM 689 C C . PRO A 1 84 ? -3.732 -19.876 -29.174 1.00 72.75 84 PRO A C 1
ATOM 691 O O . PRO A 1 84 ? -3.690 -18.916 -29.933 1.00 72.75 84 PRO A O 1
ATOM 694 N N . GLU A 1 85 ? -4.870 -20.299 -28.623 1.00 77.75 85 GLU A N 1
ATOM 695 C CA . GLU A 1 85 ? -6.180 -19.675 -28.864 1.00 77.75 85 GLU A CA 1
ATOM 696 C C . GLU A 1 85 ? -6.459 -18.487 -27.922 1.00 77.75 85 GLU A C 1
ATOM 698 O O . GLU A 1 85 ? -7.480 -17.816 -28.069 1.00 77.75 85 GLU A O 1
ATOM 703 N N . ARG A 1 86 ? -5.585 -18.198 -26.942 1.00 73.75 86 ARG A N 1
ATOM 704 C CA . ARG A 1 86 ? -5.784 -17.065 -26.032 1.00 73.75 86 ARG A CA 1
ATOM 705 C C . ARG A 1 86 ? -5.483 -15.749 -26.743 1.00 73.75 86 ARG A C 1
ATOM 707 O O . ARG A 1 86 ? -4.336 -15.438 -27.061 1.00 73.75 86 ARG A O 1
ATOM 714 N N . ASP A 1 87 ? -6.507 -14.920 -26.875 1.00 80.62 87 ASP A N 1
ATOM 715 C CA . ASP A 1 87 ? -6.363 -13.562 -27.383 1.00 80.62 87 ASP A CA 1
ATOM 716 C C . ASP A 1 87 ? -5.757 -12.615 -26.331 1.00 80.62 87 ASP A C 1
ATOM 718 O O . ASP A 1 87 ? -6.444 -12.038 -25.489 1.00 80.62 87 ASP A O 1
ATOM 722 N N . LEU A 1 88 ? -4.439 -12.441 -26.405 1.00 75.75 88 LEU A N 1
ATOM 723 C CA . LEU A 1 88 ? -3.659 -11.531 -25.561 1.00 75.75 88 LEU A CA 1
ATOM 724 C C . LEU A 1 88 ? -3.818 -10.044 -25.930 1.00 75.75 88 LEU A C 1
ATOM 726 O O . LEU A 1 88 ? -3.376 -9.184 -25.162 1.00 75.75 88 LEU A O 1
ATOM 730 N N . VAL A 1 89 ? -4.381 -9.738 -27.105 1.00 77.81 89 VAL A N 1
ATOM 731 C CA . VAL A 1 89 ? -4.550 -8.363 -27.597 1.00 77.81 89 VAL A CA 1
ATOM 732 C C . VAL A 1 89 ? -5.794 -7.748 -26.970 1.00 77.81 89 VAL A C 1
ATOM 734 O O . VAL A 1 89 ? -5.698 -6.674 -26.376 1.00 77.81 89 VAL A O 1
ATOM 737 N N . ASN A 1 90 ? -6.931 -8.448 -27.031 1.00 80.88 90 ASN A N 1
ATOM 738 C CA . ASN A 1 90 ? -8.163 -7.993 -26.379 1.00 80.88 90 ASN A CA 1
ATOM 739 C C . ASN A 1 90 ? -8.177 -8.291 -24.872 1.00 80.88 90 ASN A C 1
ATOM 741 O O . ASN A 1 90 ? -8.733 -7.507 -24.100 1.00 80.88 90 ASN A O 1
ATOM 745 N N . TYR A 1 91 ? -7.536 -9.383 -24.436 1.00 78.19 91 TYR A N 1
ATOM 746 C CA . TYR A 1 91 ? -7.483 -9.796 -23.030 1.00 78.19 91 TYR A CA 1
ATOM 747 C C . TYR A 1 91 ? -6.035 -9.865 -22.535 1.00 78.19 91 TYR A C 1
ATOM 749 O O . TYR A 1 91 ? -5.453 -10.951 -22.419 1.00 78.19 91 TYR A O 1
ATOM 757 N N . PRO A 1 92 ? -5.422 -8.707 -22.224 1.00 78.56 92 PRO A N 1
ATOM 758 C CA . PRO A 1 92 ? -4.083 -8.690 -21.663 1.00 78.56 92 PRO A CA 1
ATOM 759 C C . PRO A 1 92 ? -4.049 -9.446 -20.324 1.00 78.56 92 PRO A C 1
ATOM 761 O O . PRO A 1 92 ? -5.040 -9.460 -19.586 1.00 78.56 92 PRO A O 1
ATOM 764 N N . PRO A 1 93 ? -2.898 -10.041 -19.965 1.00 72.31 93 PRO A N 1
ATOM 765 C CA . PRO A 1 93 ? -2.756 -10.741 -18.698 1.00 72.31 93 PRO A CA 1
ATOM 766 C C . PRO A 1 93 ? -3.034 -9.801 -17.523 1.00 72.31 93 PRO A C 1
ATOM 768 O O . PRO A 1 93 ? -2.628 -8.632 -17.528 1.00 72.31 93 PRO A O 1
ATOM 771 N N . TYR A 1 94 ? -3.722 -10.328 -16.507 1.00 68.12 94 TYR A N 1
ATOM 772 C CA . TYR A 1 94 ? -4.062 -9.573 -15.307 1.00 68.12 94 TYR A CA 1
ATOM 773 C C . TYR A 1 94 ? -2.790 -9.030 -14.648 1.00 68.12 94 TYR A C 1
ATOM 775 O O . TYR A 1 94 ? -1.884 -9.779 -14.280 1.00 68.12 94 TYR A O 1
ATOM 783 N N . LYS A 1 95 ? -2.727 -7.707 -14.495 1.00 72.25 95 LYS A N 1
ATOM 784 C CA . LYS A 1 95 ? -1.658 -7.037 -13.756 1.00 72.25 95 LYS A CA 1
ATOM 785 C C . LYS A 1 95 ? -2.115 -6.845 -12.319 1.00 72.25 95 LYS A C 1
ATOM 787 O O . LYS A 1 95 ? -3.125 -6.185 -12.073 1.00 72.25 95 LYS A O 1
ATOM 792 N N . LEU A 1 96 ? -1.350 -7.383 -11.372 1.00 73.56 96 LEU A N 1
ATOM 793 C CA . LEU A 1 96 ? -1.506 -7.004 -9.972 1.00 73.56 96 LEU A CA 1
ATOM 794 C C . LEU A 1 96 ? -1.194 -5.510 -9.825 1.00 73.56 96 LEU A C 1
ATOM 796 O O . LEU A 1 96 ? -0.268 -4.996 -10.452 1.00 73.56 96 LEU A O 1
ATOM 800 N N . ARG A 1 97 ? -1.984 -4.807 -9.010 1.00 76.12 97 ARG A N 1
ATOM 801 C CA . ARG A 1 97 ? -1.698 -3.410 -8.666 1.00 76.12 97 ARG A CA 1
ATOM 802 C C . ARG A 1 97 ? -0.432 -3.364 -7.815 1.00 76.12 97 ARG A C 1
ATOM 804 O O . ARG A 1 97 ? -0.320 -4.123 -6.858 1.00 76.12 97 ARG A O 1
ATOM 811 N N . GLU A 1 98 ? 0.481 -2.455 -8.142 1.00 78.25 98 GLU A N 1
ATOM 812 C CA . GLU A 1 98 ? 1.730 -2.262 -7.389 1.00 78.25 98 GLU A CA 1
ATOM 813 C C . GLU A 1 98 ? 1.471 -1.723 -5.976 1.00 78.25 98 GLU A C 1
ATOM 815 O O . GLU A 1 98 ? 2.173 -2.070 -5.028 1.00 78.25 98 GLU A O 1
ATOM 820 N N . VAL A 1 99 ? 0.430 -0.898 -5.825 1.00 82.75 99 VAL 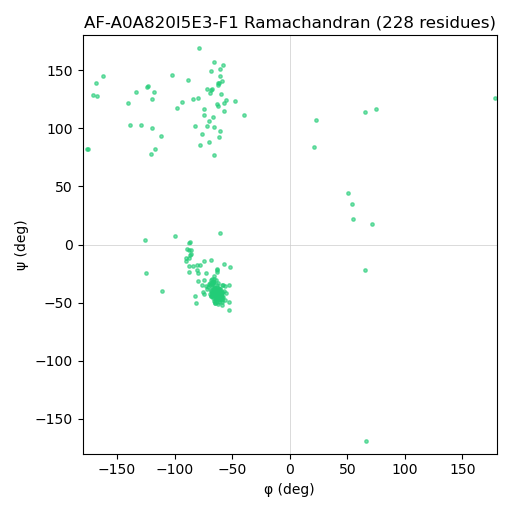A N 1
ATOM 821 C CA . VAL A 1 99 ? 0.026 -0.305 -4.548 1.00 82.75 99 VAL A CA 1
ATOM 822 C C . VAL A 1 99 ? -1.381 -0.794 -4.192 1.00 82.75 99 VAL A C 1
ATOM 824 O O . VAL A 1 99 ? -2.277 -0.744 -5.044 1.00 82.75 99 VAL A O 1
ATOM 827 N N . PRO A 1 100 ? -1.608 -1.276 -2.955 1.00 83.88 100 PRO A N 1
ATOM 828 C CA . PRO A 1 100 ? -2.941 -1.650 -2.506 1.00 83.88 100 PRO A CA 1
ATOM 829 C C . PRO A 1 100 ? -3.852 -0.421 -2.423 1.00 83.88 100 PRO A C 1
ATOM 831 O O . PRO A 1 100 ? -3.393 0.711 -2.270 1.00 83.88 100 PRO A O 1
ATOM 834 N N . ASN A 1 101 ? -5.165 -0.646 -2.485 1.00 88.06 101 ASN A N 1
ATOM 835 C CA . ASN A 1 101 ? -6.118 0.440 -2.286 1.00 88.06 101 ASN A CA 1
ATOM 836 C C . ASN A 1 101 ? -5.958 1.024 -0.873 1.00 88.06 101 ASN A C 1
ATOM 838 O O . ASN A 1 101 ? -5.801 0.257 0.081 1.00 88.06 101 ASN A O 1
ATOM 842 N N . PRO A 1 102 ? -6.030 2.353 -0.718 1.00 90.31 102 PRO A N 1
ATOM 843 C CA . PRO A 1 102 ? -5.927 2.989 0.587 1.00 90.31 102 PRO A CA 1
ATOM 844 C C . PRO A 1 102 ? -7.076 2.559 1.511 1.00 90.31 102 PRO A C 1
ATOM 846 O O . PRO A 1 102 ? -8.245 2.482 1.118 1.00 90.31 102 PRO A O 1
ATOM 849 N N . VAL A 1 103 ? -6.720 2.286 2.765 1.00 91.44 103 VAL A N 1
ATOM 850 C CA . VAL A 1 103 ? -7.631 1.859 3.834 1.00 91.44 103 VAL A CA 1
ATOM 851 C C . VAL A 1 103 ? -7.483 2.824 5.005 1.00 91.44 103 VAL A C 1
ATOM 853 O O . VAL A 1 103 ? -6.369 3.180 5.394 1.00 91.44 103 VAL A O 1
ATOM 856 N N . ARG A 1 104 ? -8.608 3.242 5.585 1.00 89.19 104 ARG A N 1
ATOM 857 C CA . ARG A 1 104 ? -8.671 4.043 6.811 1.00 89.19 104 ARG A CA 1
ATOM 858 C C . ARG A 1 104 ? -9.035 3.142 7.992 1.00 89.19 104 ARG A C 1
ATOM 860 O O . ARG A 1 104 ? -9.777 2.176 7.849 1.00 89.19 104 ARG A O 1
ATOM 867 N N . TRP A 1 105 ? -8.489 3.458 9.167 1.00 85.38 105 TRP A N 1
ATOM 868 C CA . TRP A 1 105 ? -8.751 2.733 10.424 1.00 85.38 105 TRP A CA 1
ATOM 869 C C . TRP A 1 105 ? -8.504 1.214 10.343 1.00 85.38 105 TRP A C 1
ATOM 871 O O . TRP A 1 105 ? -9.195 0.437 10.988 1.00 85.38 105 TRP A O 1
ATOM 881 N N . TYR A 1 106 ? -7.506 0.790 9.560 1.00 85.38 106 TYR A N 1
ATOM 882 C CA . TYR A 1 106 ? -7.087 -0.607 9.349 1.00 85.38 106 TYR A CA 1
ATOM 883 C C . TYR A 1 106 ? -8.099 -1.533 8.649 1.00 85.38 106 TYR A C 1
ATOM 885 O O . TYR A 1 106 ? -7.660 -2.513 8.054 1.00 85.38 106 TYR A O 1
ATOM 893 N N . CYS A 1 107 ? -9.403 -1.234 8.657 1.00 86.88 107 CYS A N 1
ATOM 894 C CA . CYS A 1 107 ? -10.436 -2.111 8.089 1.00 86.88 107 CYS A CA 1
ATOM 895 C C . CYS A 1 107 ? -11.350 -1.462 7.036 1.00 86.88 107 CYS A C 1
ATOM 897 O O . CYS A 1 107 ? -11.890 -2.180 6.197 1.00 86.88 107 CYS A O 1
ATOM 899 N N . ILE A 1 108 ? -11.528 -0.135 7.031 1.00 91.06 108 ILE A N 1
ATOM 900 C CA . ILE A 1 108 ? -12.528 0.516 6.171 1.00 91.06 108 ILE A CA 1
ATOM 901 C C . ILE A 1 108 ? -11.853 1.046 4.897 1.00 91.06 108 ILE A C 1
ATOM 903 O O . ILE A 1 108 ? -10.997 1.930 4.981 1.00 91.06 108 ILE A O 1
ATOM 907 N N . PRO A 1 109 ? -12.218 0.559 3.699 1.00 91.69 109 PRO A N 1
ATOM 908 C CA . PRO A 1 109 ? -11.612 1.026 2.458 1.00 91.69 109 PRO A CA 1
ATOM 909 C C . PRO A 1 109 ? -12.012 2.475 2.152 1.00 91.69 109 PRO A C 1
ATOM 911 O O . PRO A 1 109 ? -13.128 2.911 2.444 1.00 91.69 109 PRO A O 1
ATOM 914 N N . GLU A 1 110 ? -11.130 3.227 1.494 1.00 91.44 110 GLU A N 1
ATOM 915 C CA . GLU A 1 110 ? -11.419 4.619 1.121 1.00 91.44 110 GLU A CA 1
ATOM 916 C C . GLU A 1 110 ? -12.600 4.757 0.142 1.00 91.44 110 GLU A C 1
ATOM 918 O O . GLU A 1 110 ? -13.251 5.799 0.095 1.00 91.44 110 GLU A O 1
ATOM 923 N N . SER A 1 111 ? -12.948 3.693 -0.586 1.00 91.25 111 SER A N 1
ATOM 924 C CA . SER A 1 111 ? -14.125 3.671 -1.461 1.00 91.25 111 SER A CA 1
ATOM 925 C C . SER A 1 111 ? -15.432 3.960 -0.714 1.00 91.25 111 SER A C 1
ATOM 927 O O . SER A 1 111 ? -16.295 4.645 -1.260 1.00 91.25 111 SER A O 1
ATOM 929 N N . TRP A 1 112 ? -15.563 3.509 0.539 1.00 89.56 112 TRP A N 1
ATOM 930 C CA . TRP A 1 112 ? -16.732 3.809 1.371 1.00 89.56 112 TRP A CA 1
ATOM 931 C C . TRP A 1 112 ? -16.771 5.289 1.742 1.00 89.56 112 TRP A C 1
ATOM 933 O O . TRP A 1 112 ? -17.802 5.937 1.604 1.00 89.56 112 TRP A O 1
ATOM 943 N N . PHE A 1 113 ? -15.631 5.858 2.139 1.00 91.19 113 PHE A N 1
ATOM 944 C CA . PHE A 1 113 ? -15.533 7.287 2.442 1.00 91.19 113 PHE A CA 1
ATOM 945 C C . PHE A 1 113 ? -15.874 8.145 1.222 1.00 91.19 113 PHE A C 1
ATOM 947 O O . PHE A 1 113 ? -16.635 9.101 1.351 1.00 91.19 113 PHE A O 1
ATOM 954 N N . LYS A 1 114 ? -15.394 7.763 0.032 1.00 91.06 114 LYS A N 1
ATOM 955 C CA . LYS A 1 114 ? -15.714 8.458 -1.220 1.00 91.06 114 LYS A CA 1
ATOM 956 C C . LYS A 1 114 ? -17.220 8.482 -1.502 1.00 91.06 114 LYS A C 1
ATOM 958 O O . LYS A 1 114 ? -17.732 9.530 -1.878 1.00 91.06 114 LYS A O 1
ATOM 963 N N . PHE A 1 115 ? -17.922 7.373 -1.258 1.00 90.81 115 PHE A N 1
ATOM 964 C CA . PHE A 1 115 ? -19.380 7.312 -1.398 1.00 90.81 115 PHE A CA 1
ATOM 965 C C . PHE A 1 115 ? -20.097 8.320 -0.483 1.00 90.81 115 PHE A C 1
ATOM 967 O O . PHE A 1 115 ? -21.000 9.028 -0.924 1.00 90.81 115 PHE A O 1
ATOM 974 N N . PHE A 1 116 ? -19.669 8.446 0.777 1.00 90.75 116 PHE A N 1
ATOM 975 C CA . PHE A 1 116 ? -20.271 9.404 1.709 1.00 90.75 116 PHE A CA 1
ATOM 976 C C . PHE A 1 116 ? -19.879 10.862 1.428 1.00 90.75 116 PHE A C 1
ATOM 978 O O . PHE A 1 116 ? -20.685 11.764 1.676 1.00 90.75 116 PHE A O 1
ATOM 985 N N . TYR A 1 117 ? -18.681 11.115 0.897 1.00 92.06 117 TYR A N 1
ATOM 986 C CA . TYR A 1 117 ? -18.186 12.471 0.641 1.00 92.06 117 TYR A CA 1
ATOM 987 C C . TYR A 1 117 ? -19.046 13.258 -0.341 1.00 92.06 117 TYR A C 1
ATOM 989 O O . TYR A 1 117 ? -19.286 14.440 -0.105 1.00 92.06 117 TYR A O 1
ATOM 997 N N . GLU A 1 118 ? -19.566 12.611 -1.383 1.00 91.19 118 GLU A N 1
ATOM 998 C CA . GLU A 1 118 ? -20.425 13.269 -2.377 1.00 91.19 118 GLU A CA 1
ATOM 999 C C . GLU A 1 118 ? -21.743 13.793 -1.781 1.00 91.19 118 GLU A C 1
ATOM 1001 O O . GLU A 1 118 ? -22.364 14.685 -2.355 1.00 91.19 118 GLU A O 1
ATOM 1006 N N . LYS A 1 119 ? -22.187 13.246 -0.640 1.00 92.38 119 LYS A N 1
ATOM 1007 C CA . LYS A 1 119 ? -23.481 13.581 -0.018 1.00 92.38 119 LYS A CA 1
ATOM 1008 C C . LYS A 1 119 ? -23.356 14.355 1.286 1.00 92.38 119 LYS A C 1
ATOM 1010 O O . LYS A 1 119 ? -24.150 15.247 1.551 1.00 92.38 119 LYS A O 1
ATOM 1015 N N . THR A 1 120 ? -22.390 13.983 2.114 1.00 94.19 120 THR A N 1
ATOM 1016 C CA . THR A 1 120 ? -22.319 14.386 3.529 1.00 94.19 120 THR A CA 1
ATOM 1017 C C . THR A 1 120 ? -20.992 15.051 3.895 1.00 94.19 120 THR A C 1
ATOM 1019 O O . THR A 1 120 ? -20.768 15.397 5.054 1.00 94.19 120 THR A O 1
ATOM 1022 N N . GLY A 1 121 ? -20.110 15.262 2.912 1.00 93.25 121 GLY A N 1
ATOM 1023 C CA . GLY A 1 121 ? -18.794 15.855 3.124 1.00 93.25 121 GLY A CA 1
ATOM 1024 C C . GLY A 1 121 ? -17.866 14.969 3.957 1.00 93.25 121 GLY A C 1
ATOM 1025 O O . GLY A 1 121 ? -18.144 13.797 4.206 1.00 93.25 121 GLY A O 1
ATOM 1026 N N . VAL A 1 122 ? -16.733 15.533 4.390 1.00 91.00 122 VAL A N 1
ATOM 1027 C CA . VAL A 1 122 ? -15.654 14.758 5.029 1.00 91.00 122 VAL A CA 1
ATOM 1028 C C . VAL A 1 122 ? -16.064 14.169 6.381 1.00 91.00 122 VAL A C 1
ATOM 1030 O O . VAL A 1 122 ? -15.623 13.080 6.736 1.00 91.00 122 VAL A O 1
ATOM 1033 N N . THR A 1 123 ? -16.928 14.861 7.123 1.00 94.38 123 THR A N 1
ATOM 1034 C CA . THR A 1 123 ? -17.380 14.469 8.467 1.00 94.38 123 THR A CA 1
ATOM 1035 C C . T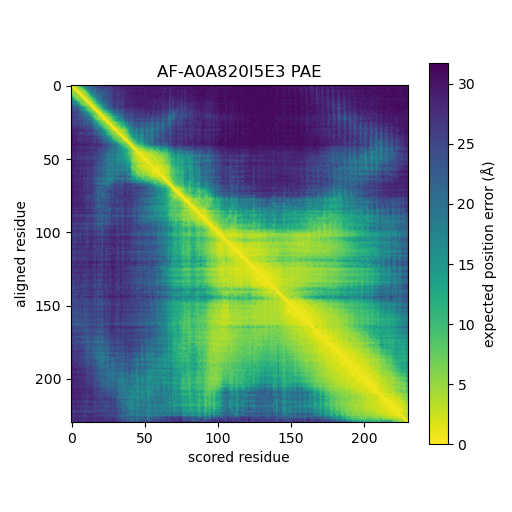HR A 1 123 ? -18.486 13.417 8.458 1.00 94.38 123 THR A C 1
ATOM 1037 O O . THR A 1 123 ? -18.639 12.690 9.439 1.00 94.38 123 THR A O 1
ATOM 1040 N N . GLY A 1 124 ? -19.225 13.294 7.356 1.00 93.44 124 GLY A N 1
ATOM 1041 C CA . GLY A 1 124 ? -20.351 12.377 7.217 1.00 93.44 124 GLY A CA 1
ATOM 1042 C C . GLY A 1 124 ? -20.055 10.919 7.571 1.00 93.44 124 GLY A C 1
ATOM 1043 O O . GLY A 1 124 ? -20.705 10.393 8.476 1.00 93.44 124 GLY A O 1
ATOM 1044 N N . PRO A 1 125 ? -19.057 10.261 6.947 1.00 93.50 125 PRO A N 1
ATOM 1045 C CA . PRO A 1 125 ? -18.763 8.866 7.267 1.00 93.50 125 PRO A CA 1
ATOM 1046 C C . PRO A 1 125 ? -18.334 8.675 8.731 1.00 93.50 125 PRO A C 1
ATOM 1048 O O . PRO A 1 125 ? -18.690 7.671 9.341 1.00 93.50 125 PRO A O 1
ATOM 1051 N N . TYR A 1 126 ? -17.646 9.647 9.339 1.00 92.75 126 TYR A N 1
ATOM 1052 C CA . TYR A 1 126 ? -17.273 9.574 10.758 1.00 92.75 126 TYR A CA 1
ATOM 1053 C C . TYR A 1 126 ? -18.493 9.633 11.681 1.00 92.75 126 TYR A C 1
ATOM 1055 O O . TYR A 1 126 ? -18.604 8.824 12.602 1.00 92.75 126 TYR A O 1
ATOM 1063 N N . MET A 1 127 ? -19.429 10.545 11.405 1.00 94.50 127 MET A N 1
ATOM 1064 C CA . MET A 1 127 ? -20.673 10.657 12.169 1.00 94.50 127 MET A CA 1
ATOM 1065 C C . MET A 1 127 ? -21.585 9.446 11.963 1.00 94.50 127 MET A C 1
ATOM 1067 O O . MET A 1 127 ? -22.234 9.011 12.911 1.00 94.50 127 MET A O 1
ATOM 1071 N N . PHE A 1 128 ? -21.588 8.854 10.765 1.00 93.00 128 PHE A N 1
ATOM 1072 C CA . PHE A 1 128 ? -22.322 7.621 10.484 1.00 93.00 128 PHE A CA 1
ATOM 1073 C C . PHE A 1 128 ? -21.819 6.451 11.338 1.00 93.00 128 PHE A C 1
ATOM 1075 O O . PHE A 1 128 ? -22.616 5.815 12.024 1.00 93.00 128 PHE A O 1
ATOM 1082 N N . PHE A 1 129 ? -20.507 6.191 11.358 1.00 92.62 129 PHE A N 1
ATOM 1083 C CA . PHE A 1 129 ? -19.953 5.109 12.180 1.00 92.62 129 PHE A CA 1
ATOM 1084 C C . PHE A 1 129 ? -20.119 5.372 13.677 1.00 92.62 129 PHE A C 1
ATOM 1086 O O . PHE A 1 129 ? -20.446 4.455 14.425 1.00 92.62 129 PHE A O 1
ATOM 1093 N N . TYR A 1 130 ? -19.943 6.618 14.117 1.00 94.25 130 TYR A N 1
ATOM 1094 C CA . TYR A 1 130 ? -20.169 6.995 15.511 1.00 94.25 130 TYR A CA 1
ATOM 1095 C C . TYR A 1 130 ? -21.628 6.768 15.934 1.00 94.25 130 TYR A C 1
ATOM 1097 O O . TYR A 1 130 ? -21.889 6.128 16.953 1.00 94.25 130 TYR A O 1
ATOM 1105 N N . GLY A 1 131 ? -22.579 7.212 15.108 1.00 95.69 131 GLY A N 1
ATOM 1106 C CA . GLY A 1 131 ? -24.004 6.977 15.319 1.00 95.69 131 GLY A CA 1
ATOM 1107 C C . GLY A 1 131 ? -24.363 5.491 15.306 1.00 95.69 131 GLY A C 1
ATOM 1108 O O . GLY A 1 131 ? -25.134 5.055 16.155 1.00 95.69 131 GLY A O 1
ATOM 1109 N N . LEU A 1 132 ? -23.761 4.698 14.412 1.00 94.25 132 LEU A N 1
ATOM 1110 C CA . LEU A 1 132 ? -23.956 3.246 14.348 1.00 94.25 132 LEU A CA 1
ATOM 1111 C C . LEU A 1 132 ? -23.492 2.550 15.637 1.00 94.25 132 LEU A C 1
ATOM 1113 O O . LEU A 1 132 ? -24.191 1.675 16.144 1.00 94.25 132 LEU A O 1
ATOM 1117 N N . ILE A 1 133 ? -22.344 2.958 16.189 1.00 93.88 133 ILE A N 1
ATOM 1118 C CA . ILE A 1 133 ? -21.810 2.413 17.445 1.00 93.88 133 ILE A CA 1
ATOM 1119 C C . ILE A 1 133 ? -22.726 2.773 18.622 1.00 93.88 133 ILE A C 1
ATOM 1121 O O . ILE A 1 133 ? -23.107 1.891 19.390 1.00 93.88 133 ILE A O 1
ATOM 1125 N N . ILE A 1 134 ? -23.129 4.043 18.747 1.00 95.44 134 ILE A N 1
ATOM 1126 C CA . ILE A 1 134 ? -24.049 4.487 19.811 1.00 95.44 134 ILE A CA 1
ATOM 1127 C C . ILE A 1 134 ? -25.397 3.786 19.700 1.00 95.44 134 ILE A C 1
ATOM 1129 O O . ILE A 1 134 ? -25.951 3.351 20.707 1.00 95.44 134 ILE A O 1
ATOM 1133 N N . TYR A 1 135 ? -25.923 3.652 18.484 1.00 95.94 135 TYR A N 1
ATOM 1134 C CA . TYR A 1 135 ? -27.155 2.917 18.238 1.00 95.94 135 TYR A CA 1
ATOM 1135 C C . TYR A 1 135 ? -27.017 1.448 18.659 1.00 95.94 135 TYR A C 1
ATOM 1137 O O . TYR A 1 135 ? -27.910 0.919 19.318 1.00 95.94 135 TYR A O 1
ATOM 1145 N N . GLY A 1 136 ? -25.877 0.816 18.358 1.00 95.06 136 GLY A N 1
ATOM 1146 C CA . GLY A 1 136 ? -25.548 -0.538 18.802 1.00 95.06 136 GLY A CA 1
ATOM 1147 C C . GLY A 1 136 ? -25.537 -0.692 20.325 1.00 95.06 136 GLY A C 1
ATOM 1148 O O . GLY A 1 136 ? -26.084 -1.670 20.831 1.00 95.06 136 GLY A O 1
ATOM 1149 N N . PHE A 1 137 ? -24.992 0.289 21.052 1.00 92.69 137 PHE A N 1
ATOM 1150 C CA . PHE A 1 137 ? -25.058 0.324 22.517 1.00 92.69 137 PHE A CA 1
ATOM 1151 C C . PHE A 1 137 ? -26.484 0.552 23.029 1.00 92.69 137 PHE A C 1
ATOM 1153 O O . PHE A 1 137 ? -26.933 -0.152 23.925 1.00 92.69 137 PHE A O 1
ATOM 1160 N N . SER A 1 138 ? -27.227 1.490 22.435 1.00 95.12 138 SER A N 1
ATOM 1161 C CA . SER A 1 138 ? -28.604 1.801 22.840 1.00 95.12 138 SER A CA 1
ATOM 1162 C C . SER A 1 138 ? -29.583 0.651 22.594 1.00 95.12 138 SER A C 1
ATOM 1164 O O . SER A 1 138 ? -30.614 0.590 23.261 1.00 95.12 138 SER A O 1
ATOM 1166 N N . LYS A 1 139 ? -29.308 -0.209 21.607 1.00 93.88 139 LYS A N 1
ATOM 1167 C CA . LYS A 1 139 ? -30.124 -1.383 21.270 1.00 93.88 139 LYS A CA 1
ATOM 1168 C C . LYS A 1 139 ? -29.579 -2.690 21.824 1.00 93.88 139 LYS A C 1
ATOM 1170 O O . LYS A 1 139 ? -30.103 -3.738 21.467 1.00 93.88 139 LYS A O 1
ATOM 1175 N N . GLU A 1 140 ? -28.547 -2.628 22.663 1.00 91.25 140 GLU A N 1
ATOM 1176 C CA . GLU A 1 140 ? -27.905 -3.807 23.251 1.00 91.25 140 GLU A CA 1
ATOM 1177 C C . GLU A 1 140 ? -27.435 -4.829 22.194 1.00 91.25 140 GLU A C 1
ATOM 1179 O O . GLU A 1 140 ? -27.206 -5.994 22.497 1.00 91.25 140 GLU A O 1
ATOM 1184 N N . TYR A 1 141 ? -27.222 -4.399 20.942 1.00 89.88 141 TYR A N 1
ATOM 1185 C CA . TYR A 1 141 ? -26.535 -5.222 19.942 1.00 89.88 141 TYR A CA 1
ATOM 1186 C C . TYR A 1 141 ? -25.064 -5.414 20.324 1.00 89.88 141 TYR A C 1
ATOM 1188 O O . TYR A 1 141 ? -24.460 -6.434 20.000 1.00 89.88 141 TYR A O 1
ATOM 1196 N N . ILE A 1 142 ? -24.497 -4.432 21.029 1.00 89.06 142 ILE A N 1
ATOM 1197 C CA . ILE A 1 142 ? -23.187 -4.513 21.667 1.00 89.06 142 ILE A CA 1
ATOM 1198 C C . ILE A 1 142 ? -23.424 -4.509 23.178 1.00 89.06 142 ILE A C 1
ATOM 1200 O O . ILE A 1 142 ? -23.536 -3.448 23.793 1.00 89.06 142 ILE A O 1
ATOM 1204 N N . VAL A 1 143 ? -23.523 -5.697 23.775 1.00 87.75 143 VAL A N 1
ATOM 1205 C CA . VAL A 1 143 ? -23.643 -5.846 25.231 1.00 87.75 143 VAL A CA 1
ATOM 1206 C C . VAL A 1 143 ? -22.255 -5.805 25.859 1.00 87.75 143 VAL A C 1
ATOM 1208 O O . VAL A 1 143 ? -21.373 -6.587 25.500 1.00 87.75 143 VAL A O 1
ATOM 1211 N N . LEU A 1 144 ? -22.062 -4.901 26.818 1.00 89.06 144 LEU A N 1
ATOM 1212 C CA . LEU A 1 144 ? -20.822 -4.790 27.581 1.00 89.06 144 LEU A CA 1
ATOM 1213 C C . LEU A 1 144 ? -20.772 -5.880 28.660 1.00 89.06 144 LEU A C 1
ATOM 1215 O O . LEU A 1 144 ? -21.174 -5.668 29.800 1.00 89.06 144 LEU A O 1
ATOM 1219 N N . TRP A 1 145 ? -20.289 -7.059 28.277 1.00 88.31 145 TRP A N 1
ATOM 1220 C CA . TRP A 1 145 ? -19.952 -8.135 29.210 1.00 88.31 145 TRP A CA 1
ATOM 1221 C C . TRP A 1 145 ? -18.594 -7.897 29.882 1.00 88.31 145 TRP A C 1
ATOM 1223 O O . TRP A 1 145 ? -17.817 -7.037 29.462 1.00 88.31 145 TRP A O 1
ATOM 1233 N N . TYR A 1 146 ? -18.289 -8.689 30.914 1.00 88.31 146 TYR A N 1
ATOM 1234 C CA . TYR A 1 146 ? -17.019 -8.613 31.650 1.00 88.31 146 TYR A CA 1
ATOM 1235 C C . TYR A 1 146 ? -15.789 -8.774 30.724 1.00 88.31 146 TYR A C 1
ATOM 1237 O O . TYR A 1 146 ? -14.809 -8.037 30.869 1.00 88.31 146 TYR A O 1
ATOM 1245 N N . ASP A 1 147 ? -15.899 -9.616 29.692 1.00 90.25 147 ASP A N 1
ATOM 1246 C CA . ASP A 1 147 ? -14.841 -9.872 28.700 1.00 90.25 147 ASP A CA 1
ATOM 1247 C C . ASP A 1 147 ? -14.543 -8.677 27.776 1.00 90.25 147 ASP A C 1
ATOM 1249 O O . ASP A 1 147 ? -13.528 -8.653 27.080 1.00 90.25 147 ASP A O 1
ATOM 1253 N N . PHE A 1 148 ? -15.398 -7.646 27.745 1.00 90.19 148 PHE A N 1
ATOM 1254 C CA . PHE A 1 148 ? -15.218 -6.506 26.837 1.00 90.19 148 PHE A CA 1
ATOM 1255 C C . PHE A 1 148 ? -13.882 -5.783 27.053 1.00 90.19 148 PHE A C 1
ATOM 1257 O O . PHE A 1 148 ? -13.240 -5.319 26.107 1.00 90.19 148 PHE A O 1
ATOM 1264 N N . THR A 1 149 ? -13.440 -5.722 28.308 1.00 90.62 149 THR A N 1
ATOM 1265 C CA . THR A 1 149 ? -12.155 -5.122 28.677 1.00 90.62 149 THR A CA 1
ATOM 1266 C C . THR A 1 149 ? -10.966 -5.904 28.115 1.00 90.62 149 THR A C 1
ATOM 1268 O O . THR A 1 149 ? -10.002 -5.291 27.649 1.00 90.62 149 THR A O 1
ATOM 1271 N N . GLU A 1 150 ? -11.057 -7.235 28.063 1.00 93.44 150 GLU A N 1
ATOM 1272 C CA . GLU A 1 150 ? -10.026 -8.099 27.489 1.00 93.44 150 GLU A CA 1
ATOM 1273 C C . GLU A 1 150 ? -9.897 -7.874 25.976 1.00 93.44 150 GLU A C 1
ATOM 1275 O O . GLU A 1 150 ? -8.785 -7.687 25.469 1.00 93.44 150 GLU A O 1
ATOM 1280 N N . TYR A 1 151 ? -11.020 -7.756 25.257 1.00 92.06 151 TYR A N 1
ATOM 1281 C CA . TYR A 1 151 ? -11.009 -7.448 23.821 1.00 92.06 151 TYR A CA 1
ATOM 1282 C C . TYR A 1 151 ? -10.392 -6.080 23.504 1.00 92.06 151 TYR A C 1
ATOM 1284 O O . TYR A 1 151 ? -9.669 -5.951 22.512 1.00 92.06 151 TYR A O 1
ATOM 1292 N N . LEU A 1 152 ? -10.627 -5.059 24.336 1.00 92.19 152 LEU A N 1
ATOM 1293 C CA . LEU A 1 152 ? -10.013 -3.739 24.150 1.00 92.19 152 LEU A CA 1
ATOM 1294 C C . LEU A 1 152 ? -8.492 -3.778 24.324 1.00 92.19 152 LEU A C 1
ATOM 1296 O O . LEU A 1 152 ? -7.765 -3.173 23.530 1.00 92.19 152 LEU A O 1
ATOM 1300 N N . ILE A 1 153 ? -8.004 -4.501 25.334 1.00 94.88 153 ILE A N 1
ATOM 1301 C CA . ILE A 1 153 ? -6.566 -4.658 25.580 1.00 94.88 153 ILE A CA 1
ATOM 1302 C C . ILE A 1 153 ? -5.919 -5.451 24.439 1.00 94.88 153 ILE A C 1
ATOM 1304 O O . ILE A 1 153 ? -4.874 -5.038 23.930 1.00 94.88 153 ILE A O 1
ATOM 1308 N N . LEU A 1 154 ? -6.560 -6.529 23.974 1.00 94.75 154 LEU A N 1
ATOM 1309 C CA . LEU A 1 154 ? -6.109 -7.300 22.815 1.00 94.75 154 LEU A CA 1
ATOM 1310 C C . LEU A 1 154 ? -6.039 -6.423 21.555 1.00 94.75 154 LEU A C 1
ATOM 1312 O O . LEU A 1 154 ? -5.020 -6.418 20.861 1.00 94.75 154 LEU A O 1
ATOM 1316 N N . ALA A 1 155 ? -7.084 -5.641 21.271 1.00 93.31 155 ALA A N 1
ATOM 1317 C CA . ALA A 1 155 ? -7.115 -4.741 20.120 1.00 93.31 155 ALA A CA 1
ATOM 1318 C C . ALA A 1 155 ? -5.992 -3.692 20.193 1.00 93.31 155 ALA A C 1
ATOM 1320 O O . ALA A 1 155 ? -5.285 -3.467 19.206 1.00 93.31 155 ALA A O 1
ATOM 1321 N N . ALA A 1 156 ? -5.767 -3.096 21.369 1.00 94.81 156 ALA A N 1
ATOM 1322 C CA . ALA A 1 156 ? -4.663 -2.167 21.588 1.00 94.81 156 ALA A CA 1
ATOM 1323 C C . ALA A 1 156 ? -3.298 -2.846 21.376 1.00 94.81 156 ALA A C 1
ATOM 1325 O O . ALA A 1 156 ? -2.442 -2.298 20.673 1.00 94.81 156 ALA A O 1
ATOM 1326 N N . ALA A 1 157 ? -3.108 -4.058 21.904 1.00 95.62 157 ALA A N 1
ATOM 1327 C CA . ALA A 1 157 ? -1.887 -4.836 21.716 1.00 95.62 157 ALA A CA 1
ATOM 1328 C C . ALA A 1 157 ? -1.621 -5.109 20.226 1.00 95.62 157 ALA A C 1
ATOM 1330 O O . ALA A 1 157 ? -0.544 -4.770 19.731 1.00 95.62 157 ALA A O 1
ATOM 1331 N N . VAL A 1 158 ? -2.614 -5.598 19.476 1.00 94.81 158 VAL A N 1
ATOM 1332 C CA . VAL A 1 158 ? -2.493 -5.847 18.028 1.00 94.81 158 VAL A CA 1
ATOM 1333 C C . VAL A 1 158 ? -2.116 -4.569 17.274 1.00 94.81 158 VAL A C 1
ATOM 1335 O O . VAL A 1 158 ? -1.180 -4.587 16.472 1.00 94.81 158 VAL A O 1
ATOM 1338 N N . ILE A 1 159 ? -2.759 -3.434 17.570 1.00 94.19 159 ILE A N 1
ATOM 1339 C CA . ILE A 1 159 ? -2.435 -2.148 16.928 1.00 94.19 159 ILE A CA 1
ATOM 1340 C C . ILE A 1 159 ? -0.983 -1.742 17.215 1.00 94.19 159 ILE A C 1
ATOM 1342 O O . ILE A 1 159 ? -0.278 -1.284 16.310 1.00 94.19 159 ILE A O 1
ATOM 1346 N N . THR A 1 160 ? -0.506 -1.910 18.452 1.00 94.94 160 THR A N 1
ATOM 1347 C CA . THR A 1 160 ? 0.885 -1.567 18.796 1.00 94.94 160 THR A CA 1
ATOM 1348 C C . THR A 1 160 ? 1.902 -2.471 18.099 1.00 94.94 160 THR A C 1
ATOM 1350 O O . THR A 1 160 ? 2.921 -1.972 17.615 1.00 94.94 160 THR A O 1
ATOM 1353 N N . VAL A 1 161 ? 1.610 -3.769 17.981 1.00 95.56 161 VAL A N 1
ATOM 1354 C CA . VAL A 1 161 ? 2.453 -4.742 17.275 1.00 95.56 161 VAL A CA 1
ATOM 1355 C C . VAL A 1 161 ? 2.519 -4.410 15.785 1.00 95.56 161 VAL A C 1
ATOM 1357 O O . VAL A 1 161 ? 3.616 -4.296 15.239 1.00 95.56 161 VAL A O 1
ATOM 1360 N N . VAL A 1 162 ? 1.376 -4.161 15.137 1.00 93.62 162 VAL A N 1
ATOM 1361 C CA . VAL A 1 162 ? 1.314 -3.809 13.707 1.00 93.62 162 VAL A CA 1
ATOM 1362 C C . VAL A 1 162 ? 2.074 -2.513 13.421 1.00 93.62 162 VAL A C 1
ATOM 1364 O O . VAL A 1 162 ? 2.826 -2.449 12.450 1.00 93.62 162 VAL A O 1
ATOM 1367 N N . LYS A 1 163 ? 1.957 -1.490 14.277 1.00 92.25 163 LYS A N 1
ATOM 1368 C CA . LYS A 1 163 ? 2.690 -0.225 14.090 1.00 92.25 163 LYS A CA 1
ATOM 1369 C C . LYS A 1 163 ? 4.207 -0.378 14.228 1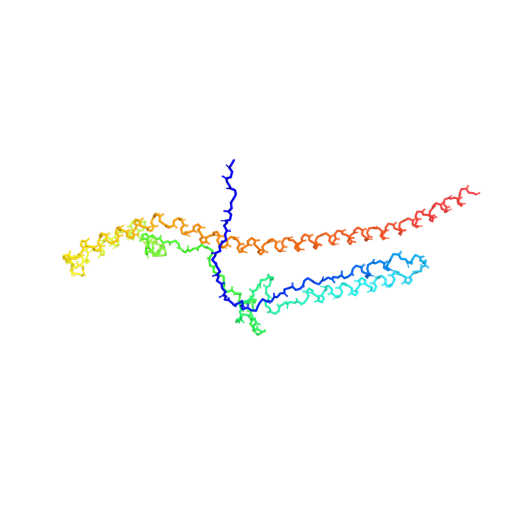.00 92.25 163 LYS A C 1
ATOM 1371 O O . LYS A 1 163 ? 4.940 0.284 13.499 1.00 92.25 163 LYS A O 1
ATOM 1376 N N . LYS A 1 164 ? 4.681 -1.219 15.154 1.00 94.69 164 LYS A N 1
ATOM 1377 C CA . LYS A 1 164 ? 6.122 -1.407 15.403 1.00 94.69 164 LYS A CA 1
ATOM 1378 C C . LYS A 1 164 ? 6.771 -2.383 14.421 1.00 94.69 164 LYS A C 1
ATOM 1380 O O . LYS A 1 164 ? 7.853 -2.102 13.915 1.00 94.69 164 LYS A O 1
ATOM 1385 N N . LEU A 1 165 ? 6.124 -3.515 14.145 1.00 95.50 165 LEU A N 1
ATOM 1386 C CA . LEU A 1 165 ? 6.667 -4.561 13.273 1.00 95.50 165 LEU A CA 1
ATOM 1387 C C . LEU A 1 165 ? 6.333 -4.345 11.793 1.00 95.50 165 LEU A C 1
ATOM 1389 O O . LEU A 1 165 ? 7.079 -4.810 10.934 1.00 95.50 165 LEU A O 1
ATOM 1393 N N . GLY A 1 166 ? 5.262 -3.611 11.480 1.00 91.38 166 GLY A N 1
ATOM 1394 C CA . GLY A 1 166 ? 4.806 -3.367 10.110 1.00 91.38 166 GLY A CA 1
ATOM 1395 C C . GLY A 1 166 ? 5.887 -2.811 9.173 1.00 91.38 166 GLY A C 1
ATOM 1396 O O . GLY A 1 166 ? 6.083 -3.386 8.102 1.00 91.38 166 GLY A O 1
ATOM 1397 N N . PRO A 1 167 ? 6.640 -1.756 9.550 1.00 93.50 167 PRO A N 1
ATOM 1398 C CA . PRO A 1 167 ? 7.700 -1.215 8.697 1.00 93.50 167 PRO A CA 1
ATOM 1399 C C . PRO A 1 167 ? 8.844 -2.205 8.447 1.00 93.50 167 PRO A C 1
ATOM 1401 O O . PRO A 1 167 ? 9.343 -2.295 7.329 1.00 93.50 167 PRO A O 1
ATOM 1404 N N . SER A 1 168 ? 9.233 -2.976 9.469 1.00 94.06 168 SER A N 1
ATOM 1405 C CA . SER A 1 168 ? 10.311 -3.968 9.364 1.00 94.06 168 SER A CA 1
ATOM 1406 C C . SER A 1 168 ? 9.934 -5.094 8.400 1.00 94.06 168 SER A C 1
ATOM 1408 O O . SER A 1 168 ? 10.650 -5.367 7.436 1.00 94.06 168 SER A O 1
ATOM 1410 N N . VAL A 1 169 ? 8.746 -5.673 8.597 1.00 94.50 169 VAL A N 1
ATOM 1411 C CA . VAL A 1 169 ? 8.208 -6.731 7.735 1.00 94.50 169 VAL A CA 1
ATOM 1412 C C . VAL A 1 169 ? 8.012 -6.212 6.307 1.00 94.50 169 VAL A C 1
ATOM 1414 O O . VAL A 1 169 ? 8.444 -6.854 5.352 1.00 94.50 169 VAL A O 1
ATOM 1417 N N . GLY A 1 170 ? 7.443 -5.015 6.143 1.00 91.69 170 GLY A N 1
ATOM 1418 C CA . GLY A 1 170 ? 7.242 -4.400 4.829 1.00 91.69 170 GLY A CA 1
ATOM 1419 C C . GLY A 1 170 ? 8.545 -4.161 4.061 1.00 91.69 170 GLY A C 1
ATOM 1420 O O . GLY A 1 170 ? 8.585 -4.373 2.850 1.00 91.69 170 GLY A O 1
ATOM 1421 N N . ASN A 1 171 ? 9.621 -3.765 4.741 1.00 93.62 171 ASN A N 1
ATOM 1422 C CA . ASN A 1 171 ? 10.926 -3.572 4.106 1.00 93.62 171 ASN A CA 1
ATOM 1423 C C . ASN A 1 171 ? 11.582 -4.897 3.705 1.00 93.62 171 ASN A C 1
ATOM 1425 O O . ASN A 1 171 ? 12.180 -4.959 2.634 1.00 93.62 171 ASN A O 1
ATOM 1429 N N . ALA A 1 172 ? 11.424 -5.956 4.504 1.00 94.19 172 ALA A N 1
ATOM 1430 C CA . ALA A 1 172 ? 11.911 -7.288 4.146 1.00 94.19 172 ALA A CA 1
ATOM 1431 C C . ALA A 1 172 ? 11.236 -7.809 2.865 1.00 94.19 172 ALA A C 1
ATOM 1433 O O . ALA A 1 172 ? 11.922 -8.172 1.910 1.00 94.19 172 ALA A O 1
ATOM 1434 N N . PHE A 1 173 ? 9.900 -7.746 2.795 1.00 91.50 173 PHE A N 1
ATOM 1435 C CA . PHE A 1 173 ? 9.156 -8.161 1.600 1.00 91.50 173 PHE A CA 1
ATOM 1436 C C . PHE A 1 173 ? 9.492 -7.313 0.367 1.00 91.50 173 PHE A C 1
ATOM 1438 O O . PHE A 1 173 ? 9.659 -7.856 -0.726 1.00 91.50 173 PHE A O 1
ATOM 1445 N N . ARG A 1 174 ? 9.632 -5.988 0.525 1.00 89.56 174 ARG A N 1
ATOM 1446 C CA . ARG A 1 174 ? 10.072 -5.118 -0.578 1.00 89.56 174 ARG A CA 1
ATOM 1447 C C . ARG A 1 174 ? 11.481 -5.462 -1.044 1.00 89.56 174 ARG A C 1
ATOM 1449 O O . ARG A 1 174 ? 11.706 -5.478 -2.247 1.00 89.56 174 ARG A O 1
ATOM 1456 N N . GLY A 1 175 ? 12.400 -5.751 -0.123 1.00 91.44 175 GLY A N 1
ATOM 1457 C CA . GLY A 1 175 ? 13.769 -6.156 -0.444 1.00 91.44 175 GLY A CA 1
ATOM 1458 C C . GLY A 1 175 ? 13.814 -7.415 -1.309 1.00 91.44 175 GLY A C 1
ATOM 1459 O O . GLY A 1 175 ? 14.479 -7.412 -2.340 1.00 91.44 175 GLY A O 1
ATOM 1460 N N . TRP A 1 176 ? 13.040 -8.445 -0.954 1.00 91.25 176 TRP A N 1
ATOM 1461 C CA . TRP A 1 176 ? 12.945 -9.675 -1.752 1.00 91.25 176 TRP A CA 1
ATOM 1462 C C . TRP A 1 176 ? 12.387 -9.426 -3.155 1.00 91.25 176 TRP A C 1
ATOM 1464 O O . TRP A 1 176 ? 12.915 -9.948 -4.134 1.00 91.25 176 TRP A O 1
ATOM 1474 N N . HIS A 1 177 ? 11.354 -8.588 -3.267 1.00 87.38 177 HIS A N 1
ATOM 1475 C CA . HIS A 1 177 ? 10.789 -8.228 -4.566 1.00 87.38 177 HIS A CA 1
ATOM 1476 C C . HIS A 1 177 ? 11.774 -7.419 -5.427 1.00 87.38 177 HIS A C 1
ATOM 1478 O O . HIS A 1 177 ? 11.913 -7.676 -6.621 1.00 87.38 177 HIS A O 1
ATOM 1484 N N . LEU A 1 178 ? 12.480 -6.461 -4.822 1.00 89.00 178 LEU A N 1
ATOM 1485 C CA . LEU A 1 178 ? 13.478 -5.633 -5.501 1.00 89.00 178 LEU A CA 1
ATOM 1486 C C . LEU A 1 178 ? 14.656 -6.468 -6.011 1.00 89.00 178 LEU A C 1
ATOM 1488 O O . LEU A 1 178 ? 15.090 -6.248 -7.137 1.00 89.00 178 LEU A O 1
ATOM 1492 N N . GLU A 1 179 ? 15.137 -7.439 -5.230 1.00 89.88 179 GLU A N 1
ATOM 1493 C CA . GLU A 1 179 ? 16.214 -8.343 -5.653 1.00 89.88 179 GLU A CA 1
ATOM 1494 C C . GLU A 1 179 ? 15.809 -9.169 -6.883 1.00 89.88 179 GLU A C 1
ATOM 1496 O O . GLU A 1 179 ? 16.584 -9.320 -7.830 1.00 89.88 179 GLU A O 1
ATOM 1501 N N . GLU A 1 180 ? 14.577 -9.685 -6.898 1.00 84.94 180 GLU A N 1
ATOM 1502 C CA . GLU A 1 180 ? 14.059 -10.426 -8.044 1.00 84.94 180 GLU A CA 1
ATOM 1503 C C . GLU A 1 180 ? 13.967 -9.533 -9.292 1.00 84.94 180 GLU A C 1
ATOM 1505 O O . GLU A 1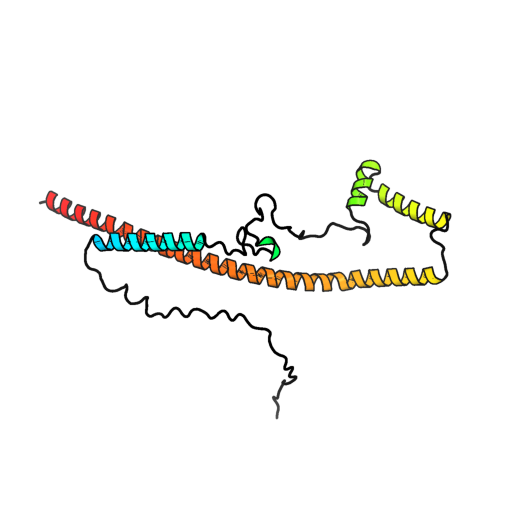 180 ? 14.441 -9.913 -10.366 1.00 84.94 180 GLU A O 1
ATOM 1510 N N . VAL A 1 181 ? 13.426 -8.321 -9.152 1.00 83.81 181 VAL A N 1
ATOM 1511 C CA . VAL A 1 181 ? 13.314 -7.352 -10.253 1.00 83.81 181 VAL A CA 1
ATOM 1512 C C . VAL A 1 181 ? 14.690 -6.925 -10.780 1.00 83.81 181 VAL A C 1
ATOM 1514 O O . VAL A 1 181 ? 14.886 -6.873 -11.997 1.00 83.81 181 VAL A O 1
ATOM 1517 N N . ASP A 1 182 ? 15.660 -6.663 -9.903 1.00 89.44 182 ASP A N 1
ATOM 1518 C CA . ASP A 1 182 ? 17.021 -6.267 -10.286 1.00 89.44 182 ASP A CA 1
ATOM 1519 C C . ASP A 1 182 ? 17.760 -7.389 -11.036 1.00 89.44 182 ASP A C 1
ATOM 1521 O O . ASP A 1 182 ? 18.433 -7.162 -12.050 1.00 89.44 182 ASP A O 1
ATOM 1525 N N . ARG A 1 183 ? 17.541 -8.645 -10.631 1.00 80.44 183 ARG A N 1
ATOM 1526 C CA . ARG A 1 183 ? 18.064 -9.819 -11.341 1.00 80.44 183 ARG A CA 1
ATOM 1527 C C . ARG A 1 183 ? 17.541 -9.908 -12.776 1.00 80.44 183 ARG A C 1
ATOM 1529 O O . ARG A 1 183 ? 18.319 -10.172 -13.690 1.00 80.44 183 ARG A O 1
ATOM 1536 N N . TYR A 1 184 ? 16.250 -9.668 -13.002 1.00 76.94 184 TYR A N 1
ATOM 1537 C CA . TYR A 1 184 ? 15.702 -9.649 -14.364 1.00 76.94 184 TYR A CA 1
ATOM 1538 C C . TYR A 1 184 ? 16.225 -8.456 -15.173 1.00 76.94 184 TYR A C 1
ATOM 1540 O O . TYR A 1 184 ? 16.635 -8.619 -16.325 1.00 76.94 184 TYR A O 1
ATOM 1548 N N . ASN A 1 185 ? 16.256 -7.266 -14.571 1.00 78.81 185 ASN A N 1
ATOM 1549 C CA . ASN A 1 185 ? 16.696 -6.049 -15.249 1.00 78.81 185 ASN A CA 1
ATOM 1550 C C . ASN A 1 185 ? 18.175 -6.101 -15.644 1.00 78.81 185 ASN A C 1
ATOM 1552 O O . ASN A 1 185 ? 18.520 -5.684 -16.748 1.00 78.81 185 ASN A O 1
ATOM 1556 N N . SER A 1 186 ? 19.047 -6.649 -14.798 1.00 84.25 186 SER A N 1
ATOM 1557 C CA . SER A 1 186 ? 20.476 -6.790 -15.105 1.00 84.25 186 SER A CA 1
ATOM 1558 C C . SER A 1 186 ? 20.728 -7.698 -16.313 1.00 84.25 186 SER A C 1
ATOM 1560 O O . SER A 1 186 ? 21.505 -7.335 -17.195 1.00 84.25 186 SER A O 1
ATOM 1562 N N . VAL A 1 187 ? 20.022 -8.829 -16.428 1.00 82.44 187 VAL A N 1
ATOM 1563 C CA . VAL A 1 187 ? 20.112 -9.721 -17.600 1.00 82.44 187 VAL A CA 1
ATOM 1564 C C . VAL A 1 187 ? 19.656 -9.009 -18.875 1.00 82.44 187 VAL A C 1
ATOM 1566 O O . VAL A 1 187 ? 20.351 -9.063 -19.891 1.00 82.44 187 VAL A O 1
ATOM 1569 N N . VAL A 1 188 ? 18.526 -8.299 -18.817 1.00 78.06 188 VAL A N 1
ATOM 1570 C CA . VAL A 1 188 ? 17.991 -7.537 -19.958 1.00 78.06 188 VAL A CA 1
ATOM 1571 C C . VAL A 1 188 ? 18.921 -6.387 -20.356 1.00 78.06 188 VAL A C 1
ATOM 1573 O O . VAL A 1 188 ? 19.120 -6.124 -21.539 1.00 78.06 188 VAL A O 1
ATOM 1576 N N . ASN A 1 189 ? 19.515 -5.691 -19.391 1.00 82.50 189 ASN A N 1
ATOM 1577 C CA . ASN A 1 189 ? 20.444 -4.599 -19.674 1.00 82.50 189 ASN A CA 1
ATOM 1578 C C . ASN A 1 189 ? 21.746 -5.121 -20.289 1.00 82.50 189 ASN A C 1
ATOM 1580 O O . ASN A 1 189 ? 22.248 -4.529 -21.244 1.00 82.50 189 ASN A O 1
ATOM 1584 N N . ASN A 1 190 ? 22.249 -6.261 -19.812 1.00 84.62 190 ASN A N 1
ATOM 1585 C CA . ASN A 1 190 ? 23.417 -6.918 -20.392 1.00 84.62 190 ASN A CA 1
ATOM 1586 C C . ASN A 1 190 ? 23.156 -7.373 -21.835 1.00 84.62 190 ASN A C 1
ATOM 1588 O O . ASN A 1 190 ? 24.004 -7.161 -22.703 1.00 84.62 190 ASN A O 1
ATOM 1592 N N . SER A 1 191 ? 21.980 -7.945 -22.118 1.00 79.06 191 SER A N 1
ATOM 1593 C CA . SER A 1 191 ? 21.626 -8.367 -23.478 1.00 79.06 191 SER A CA 1
ATOM 1594 C C . SER A 1 191 ? 21.451 -7.175 -24.423 1.00 79.06 191 SER A C 1
ATOM 1596 O O . SER A 1 191 ? 21.999 -7.191 -25.526 1.00 79.06 191 SER A O 1
ATOM 1598 N N . LYS A 1 192 ? 20.792 -6.097 -23.974 1.00 80.81 192 LYS A N 1
ATOM 1599 C CA . LYS A 1 192 ? 20.687 -4.835 -24.727 1.00 80.81 192 LYS A CA 1
ATOM 1600 C C . LYS A 1 192 ? 22.057 -4.223 -25.011 1.00 80.81 192 LYS A C 1
ATOM 1602 O O . LYS A 1 192 ? 22.319 -3.812 -26.138 1.00 80.81 192 LYS A O 1
ATOM 1607 N N . ALA A 1 193 ? 22.946 -4.196 -24.018 1.00 86.50 193 ALA A N 1
ATOM 1608 C CA . ALA A 1 193 ? 24.300 -3.677 -24.186 1.00 86.50 193 ALA A CA 1
ATOM 1609 C C . ALA A 1 193 ? 25.112 -4.512 -25.187 1.00 86.50 193 ALA A C 1
ATOM 1611 O O . ALA A 1 193 ? 25.862 -3.956 -25.988 1.00 86.50 193 ALA A O 1
ATOM 1612 N N . MET A 1 194 ? 24.956 -5.838 -25.175 1.00 83.19 194 MET A N 1
ATOM 1613 C CA . MET A 1 194 ? 25.613 -6.718 -26.141 1.00 83.19 194 MET A CA 1
ATOM 1614 C C . MET A 1 194 ? 25.076 -6.502 -27.559 1.00 83.19 194 MET A C 1
ATOM 1616 O O . MET A 1 194 ? 25.870 -6.334 -28.480 1.00 83.19 194 MET A O 1
ATOM 1620 N N . ALA A 1 195 ? 23.755 -6.422 -27.728 1.00 80.44 195 ALA A N 1
ATOM 1621 C CA . ALA A 1 195 ? 23.137 -6.121 -29.018 1.00 80.44 195 ALA A CA 1
ATOM 1622 C C . ALA A 1 195 ? 23.588 -4.755 -29.566 1.00 80.44 195 ALA A C 1
ATOM 1624 O O . ALA A 1 195 ? 23.959 -4.659 -30.732 1.00 80.44 195 ALA A O 1
ATOM 1625 N N . GLY A 1 196 ? 23.651 -3.724 -28.714 1.00 83.12 196 GLY A N 1
ATOM 1626 C CA . GLY A 1 196 ? 24.148 -2.399 -29.097 1.00 83.12 196 GLY A CA 1
ATOM 1627 C C . GLY A 1 196 ? 25.606 -2.416 -29.566 1.00 83.12 196 GLY A C 1
ATOM 1628 O O . GLY A 1 196 ? 25.931 -1.810 -30.584 1.00 83.12 196 GLY A O 1
ATOM 1629 N N . LYS A 1 197 ? 26.480 -3.172 -28.885 1.00 85.81 197 LYS A N 1
ATOM 1630 C CA . LYS A 1 197 ? 27.876 -3.365 -29.320 1.00 85.81 197 LYS A CA 1
ATOM 1631 C C . LYS A 1 197 ? 27.964 -4.061 -30.678 1.00 85.81 197 LYS A C 1
ATOM 1633 O O . LYS A 1 197 ? 28.772 -3.660 -31.510 1.00 85.81 197 LYS A O 1
ATOM 1638 N N . MET A 1 198 ? 27.134 -5.080 -30.905 1.00 84.06 198 MET A N 1
ATOM 1639 C CA . MET A 1 198 ? 27.092 -5.780 -32.189 1.00 84.06 198 MET A CA 1
ATOM 1640 C C . MET A 1 198 ? 26.632 -4.843 -33.309 1.00 84.06 198 MET A C 1
ATOM 1642 O O . MET A 1 198 ? 27.309 -4.764 -34.328 1.00 84.06 198 MET A O 1
ATOM 1646 N N . LEU A 1 199 ? 25.555 -4.078 -33.105 1.00 83.19 199 LEU A N 1
ATOM 1647 C CA . LEU A 1 199 ? 25.072 -3.095 -34.083 1.00 83.19 199 LEU A CA 1
ATOM 1648 C C . LEU A 1 199 ? 26.154 -2.075 -34.453 1.00 83.19 199 LEU A C 1
ATOM 1650 O O . LEU A 1 199 ? 26.437 -1.903 -35.635 1.00 83.19 199 LEU A O 1
ATOM 1654 N N . HIS A 1 200 ? 26.835 -1.499 -33.460 1.00 83.44 200 HIS A N 1
ATOM 1655 C CA . HIS A 1 200 ? 27.936 -0.566 -33.708 1.00 83.44 200 HIS A CA 1
ATOM 1656 C C . HIS A 1 200 ? 29.082 -1.217 -34.505 1.00 83.44 200 HIS A C 1
ATOM 1658 O O . HIS A 1 200 ? 29.676 -0.593 -35.381 1.00 83.44 200 HIS A O 1
ATOM 1664 N N . SER A 1 201 ? 29.405 -2.487 -34.234 1.00 88.25 201 SER A N 1
ATOM 1665 C CA . SER A 1 201 ? 30.440 -3.211 -34.990 1.00 88.25 201 SER A CA 1
ATOM 1666 C C . SER A 1 201 ? 30.041 -3.505 -36.445 1.00 88.25 201 SER A C 1
ATOM 1668 O O . SER A 1 201 ? 30.902 -3.544 -37.330 1.00 88.25 201 SER A O 1
ATOM 1670 N N . TYR A 1 202 ? 28.742 -3.680 -36.712 1.00 83.19 202 TYR A N 1
ATOM 1671 C CA . TYR A 1 202 ? 28.217 -3.846 -38.067 1.00 83.19 202 TYR A CA 1
ATOM 1672 C C . TYR A 1 202 ? 28.212 -2.522 -38.832 1.00 83.19 202 TYR A C 1
ATOM 1674 O O . TYR A 1 202 ? 28.638 -2.498 -39.983 1.00 83.19 202 TYR A O 1
ATOM 1682 N N . GLU A 1 203 ? 27.808 -1.424 -38.193 1.00 88.75 203 GLU A N 1
ATOM 1683 C CA . GLU A 1 203 ? 27.821 -0.083 -38.791 1.00 88.75 203 GLU A CA 1
ATOM 1684 C C . GLU A 1 203 ? 29.240 0.330 -39.207 1.00 88.75 203 GLU A C 1
ATOM 1686 O O . GLU A 1 203 ? 29.470 0.699 -40.357 1.00 88.75 203 GLU A O 1
ATOM 1691 N N . GLU A 1 204 ? 30.231 0.108 -38.341 1.00 90.25 204 GLU A N 1
ATOM 1692 C CA . GLU A 1 204 ? 31.639 0.379 -38.655 1.00 90.25 204 GLU A CA 1
ATOM 1693 C C . GLU A 1 204 ? 32.153 -0.492 -39.822 1.00 90.25 204 GLU A C 1
ATOM 1695 O O . GLU A 1 204 ? 32.937 -0.057 -40.668 1.00 90.25 204 GLU A O 1
ATOM 1700 N N . SER A 1 205 ? 31.704 -1.748 -39.897 1.00 80.06 205 SER A N 1
ATOM 1701 C CA . SER A 1 205 ? 32.014 -2.648 -41.016 1.00 80.06 205 SER A CA 1
ATOM 1702 C C . SER A 1 205 ? 31.393 -2.174 -42.339 1.00 80.06 205 SER A C 1
ATOM 1704 O O . SER A 1 205 ? 32.048 -2.255 -43.382 1.00 80.06 205 SER A O 1
ATOM 1706 N N . LEU A 1 206 ? 30.167 -1.643 -42.306 1.00 85.19 206 LEU A N 1
ATOM 1707 C CA . LEU A 1 206 ? 29.486 -1.063 -43.468 1.00 85.19 206 LEU A CA 1
ATOM 1708 C C . LEU A 1 206 ? 30.172 0.222 -43.946 1.00 85.19 206 LEU A C 1
ATOM 1710 O O . LEU A 1 206 ? 30.399 0.380 -45.148 1.00 85.19 206 LEU A O 1
ATOM 1714 N N . GLU A 1 207 ? 30.573 1.104 -43.029 1.00 82.38 207 GLU A N 1
ATOM 1715 C CA . GLU A 1 207 ? 31.331 2.317 -43.361 1.00 82.38 207 GLU A CA 1
ATOM 1716 C C . GLU A 1 207 ? 32.675 1.986 -44.019 1.00 82.38 207 GLU A C 1
ATOM 1718 O O . GLU A 1 207 ? 33.024 2.568 -45.051 1.00 82.38 207 GLU A O 1
ATOM 1723 N N . ARG A 1 208 ? 33.408 0.996 -43.485 1.00 85.31 208 ARG A N 1
ATOM 1724 C CA . ARG A 1 208 ? 34.660 0.510 -44.089 1.00 85.31 208 ARG A CA 1
ATOM 1725 C C . ARG A 1 208 ? 34.428 -0.010 -45.505 1.00 85.31 208 ARG A C 1
ATOM 1727 O O . ARG A 1 208 ? 35.166 0.373 -46.412 1.00 85.31 208 ARG A O 1
ATOM 1734 N N . ALA A 1 209 ? 33.399 -0.827 -45.718 1.00 81.69 209 ALA A N 1
ATOM 1735 C CA . ALA A 1 209 ? 33.054 -1.333 -47.045 1.00 81.69 209 ALA A CA 1
ATOM 1736 C C . ALA A 1 209 ? 32.706 -0.196 -48.028 1.00 81.69 209 ALA A C 1
ATOM 1738 O O . ALA A 1 209 ? 33.234 -0.163 -49.142 1.00 81.69 209 ALA A O 1
ATOM 1739 N N . GLY A 1 210 ? 31.895 0.778 -47.601 1.00 82.50 210 GLY A N 1
ATOM 1740 C CA . GLY A 1 210 ? 31.562 1.962 -48.400 1.00 82.50 210 GLY A CA 1
ATOM 1741 C C . GLY A 1 210 ? 32.776 2.847 -48.713 1.00 82.50 210 GLY A C 1
ATOM 1742 O O . GLY A 1 210 ? 32.879 3.406 -49.807 1.00 82.50 210 GLY A O 1
ATOM 1743 N N . SER A 1 211 ? 33.736 2.942 -47.787 1.00 85.88 211 SER A N 1
ATOM 1744 C CA . SER A 1 211 ? 34.959 3.735 -47.962 1.00 85.88 211 SER A CA 1
ATOM 1745 C C . SER A 1 211 ? 35.880 3.183 -49.057 1.00 85.88 211 SER A C 1
ATOM 1747 O O . SER A 1 211 ? 36.503 3.962 -49.775 1.00 85.88 211 SER A O 1
ATOM 1749 N N . ILE A 1 212 ? 35.915 1.858 -49.253 1.00 85.12 212 ILE A N 1
ATOM 1750 C CA . ILE A 1 212 ? 36.725 1.210 -50.298 1.00 85.12 212 ILE A CA 1
ATOM 1751 C C . ILE A 1 212 ? 36.233 1.612 -51.693 1.00 85.12 212 ILE A C 1
ATOM 1753 O O . ILE A 1 212 ? 37.052 1.858 -52.580 1.00 85.12 212 ILE A O 1
ATOM 1757 N N . GLY A 1 213 ? 34.913 1.726 -51.881 1.00 86.94 213 GLY A N 1
ATOM 1758 C CA . GLY A 1 213 ? 34.322 2.218 -53.129 1.00 86.94 213 GLY A CA 1
ATOM 1759 C C . GLY A 1 213 ? 34.800 3.631 -53.459 1.00 86.94 213 GLY A C 1
ATOM 1760 O O . GLY A 1 213 ? 35.393 3.848 -54.516 1.00 86.94 213 GLY A O 1
ATOM 1761 N N . LYS A 1 214 ? 34.669 4.551 -52.495 1.00 87.31 214 LYS A N 1
ATOM 1762 C CA . LYS A 1 214 ? 35.159 5.936 -52.618 1.00 87.31 214 LYS A CA 1
ATOM 1763 C C . LYS A 1 214 ? 36.660 5.990 -52.908 1.00 87.31 214 LYS A C 1
ATOM 1765 O O . LYS A 1 214 ? 37.113 6.780 -53.724 1.00 87.31 214 LYS A O 1
ATOM 1770 N N . LEU A 1 215 ? 37.448 5.126 -52.269 1.00 88.00 215 LEU A N 1
ATOM 1771 C CA . LEU A 1 215 ? 38.899 5.091 -52.448 1.00 88.00 215 LEU A CA 1
ATOM 1772 C C . LEU A 1 215 ? 39.299 4.626 -53.859 1.00 88.00 215 LEU A C 1
ATOM 1774 O O . LEU A 1 215 ? 40.301 5.091 -54.400 1.00 88.00 215 LEU A O 1
ATOM 1778 N N . ASN A 1 216 ? 38.513 3.743 -54.480 1.00 92.06 216 ASN A N 1
ATOM 1779 C CA . ASN A 1 216 ? 38.708 3.346 -55.875 1.00 92.06 216 ASN A CA 1
ATOM 1780 C C . ASN A 1 216 ? 38.299 4.445 -56.866 1.00 92.06 216 ASN A C 1
ATOM 1782 O O . ASN A 1 216 ? 38.965 4.591 -57.887 1.00 92.06 216 ASN A O 1
ATOM 1786 N N . GLU A 1 217 ? 37.248 5.213 -56.577 1.00 92.56 217 GLU A N 1
ATOM 1787 C CA . GLU A 1 217 ? 36.872 6.394 -57.370 1.00 92.56 217 GLU A CA 1
ATOM 1788 C C . GLU A 1 217 ? 37.974 7.455 -57.318 1.00 92.56 217 GLU A C 1
ATOM 1790 O O . GLU A 1 217 ? 38.501 7.828 -58.361 1.00 92.56 217 GLU A O 1
ATOM 1795 N N . VAL A 1 218 ? 38.454 7.801 -56.119 1.00 92.25 218 VAL A N 1
ATOM 1796 C CA . VAL A 1 218 ? 39.590 8.722 -55.936 1.00 92.25 218 VAL A CA 1
ATOM 1797 C C . VAL A 1 218 ? 40.830 8.249 -56.703 1.00 92.25 218 VAL A C 1
ATOM 1799 O O . VAL A 1 218 ? 41.512 9.051 -57.336 1.00 92.25 218 VAL A O 1
ATOM 1802 N N . ARG A 1 219 ? 41.131 6.941 -56.696 1.00 93.88 219 ARG A N 1
ATOM 1803 C CA . ARG A 1 219 ? 42.239 6.385 -57.494 1.00 93.88 219 ARG A CA 1
ATOM 1804 C C . ARG A 1 219 ? 42.038 6.587 -58.998 1.00 93.88 219 ARG A C 1
ATOM 1806 O O . ARG A 1 219 ? 43.013 6.886 -59.680 1.00 93.88 219 ARG A O 1
ATOM 1813 N N . LYS A 1 220 ? 40.818 6.407 -59.516 1.00 95.06 220 LYS A N 1
ATOM 1814 C CA . LYS A 1 220 ? 40.507 6.643 -60.937 1.00 95.06 220 LYS A CA 1
ATOM 1815 C C . LYS A 1 220 ? 40.659 8.121 -61.292 1.00 95.06 220 LYS A C 1
ATOM 1817 O O . LYS A 1 220 ? 41.291 8.424 -62.297 1.00 95.06 220 LYS A O 1
ATOM 1822 N N . ASP A 1 221 ? 40.166 9.015 -60.442 1.00 93.12 221 ASP A N 1
ATOM 1823 C CA . ASP A 1 221 ? 40.258 10.461 -60.658 1.00 93.12 221 ASP A CA 1
ATOM 1824 C C . ASP A 1 221 ? 41.714 10.944 -60.674 1.00 93.12 221 ASP A C 1
ATOM 1826 O O . ASP A 1 221 ? 42.093 11.718 -61.548 1.00 93.12 221 ASP A O 1
ATOM 1830 N N . ILE A 1 222 ? 42.565 10.436 -59.772 1.00 94.06 222 ILE A N 1
ATOM 1831 C CA . ILE A 1 222 ? 44.007 10.745 -59.762 1.00 94.06 222 ILE A CA 1
ATOM 1832 C C . ILE A 1 222 ? 44.676 10.331 -61.080 1.00 94.06 222 ILE A C 1
ATOM 1834 O O . ILE A 1 222 ? 45.482 11.087 -61.622 1.00 94.06 222 ILE A O 1
ATOM 1838 N N . ILE A 1 223 ? 44.349 9.143 -61.600 1.00 92.88 223 ILE A N 1
ATOM 1839 C CA . ILE A 1 223 ? 44.891 8.661 -62.878 1.00 92.88 223 ILE A CA 1
ATOM 1840 C C . ILE A 1 223 ? 44.411 9.551 -64.031 1.00 92.88 223 ILE A C 1
ATOM 1842 O O . ILE A 1 223 ? 45.226 9.955 -64.857 1.00 92.88 223 ILE A O 1
ATOM 1846 N N . ASN A 1 224 ? 43.119 9.885 -64.066 1.00 93.31 224 ASN A N 1
ATOM 1847 C CA . ASN A 1 224 ? 42.542 10.735 -65.108 1.00 93.31 224 ASN A CA 1
ATOM 1848 C C . ASN A 1 224 ? 43.167 12.134 -65.113 1.00 93.31 224 ASN A C 1
ATOM 1850 O O . ASN A 1 224 ? 43.606 12.587 -66.164 1.00 93.31 224 ASN A O 1
ATOM 1854 N N . MET A 1 225 ? 43.305 12.778 -63.950 1.00 91.62 225 MET A N 1
ATOM 1855 C CA . MET A 1 225 ? 43.977 14.079 -63.849 1.00 91.62 225 MET A CA 1
ATOM 1856 C C . MET A 1 225 ? 45.423 14.015 -64.359 1.00 91.62 225 MET A C 1
ATOM 1858 O O . MET A 1 225 ? 45.863 14.912 -65.069 1.00 91.62 225 MET A O 1
ATOM 1862 N N . GLY A 1 226 ? 46.160 12.942 -64.047 1.00 89.06 226 GLY A N 1
ATOM 1863 C CA . GLY A 1 226 ? 47.515 12.747 -64.569 1.00 89.06 226 GLY A CA 1
ATOM 1864 C C . GLY A 1 226 ? 47.560 12.662 -66.100 1.00 89.06 226 GLY A C 1
ATOM 1865 O O . GLY A 1 226 ? 48.429 13.276 -66.723 1.00 89.06 226 GLY A O 1
ATOM 1866 N N . LEU A 1 227 ? 46.600 11.955 -66.705 1.00 86.25 227 LEU A N 1
ATOM 1867 C CA . LEU A 1 227 ? 46.461 11.852 -68.162 1.00 86.25 227 LEU A CA 1
ATOM 1868 C C . LEU A 1 227 ? 46.063 13.182 -68.817 1.00 86.25 227 LEU A C 1
ATOM 1870 O O . LEU A 1 227 ? 46.547 13.472 -69.900 1.00 86.25 227 LEU A O 1
ATOM 1874 N N . GLU A 1 228 ? 45.220 13.992 -68.177 1.00 83.75 228 GLU A N 1
ATOM 1875 C CA . GLU A 1 228 ? 44.796 15.302 -68.701 1.00 83.75 228 GLU A CA 1
ATOM 1876 C C . GLU A 1 228 ? 45.898 16.371 -68.630 1.00 83.75 228 GLU A C 1
ATOM 1878 O O . GLU A 1 228 ? 45.880 17.336 -69.391 1.00 83.75 228 GLU A O 1
ATOM 1883 N N . THR A 1 229 ? 46.861 16.214 -67.717 1.00 76.38 229 THR A N 1
ATOM 1884 C CA . THR A 1 229 ? 48.012 17.126 -67.580 1.00 76.38 229 THR A CA 1
ATOM 1885 C C . THR A 1 229 ? 49.201 16.798 -68.494 1.00 76.38 229 THR A C 1
ATOM 1887 O O . THR A 1 229 ? 50.152 17.582 -68.524 1.00 76.38 229 THR A O 1
ATOM 1890 N N . SER A 1 230 ? 49.167 15.659 -69.199 1.00 52.66 230 SER A N 1
ATOM 1891 C CA . SER A 1 230 ? 50.233 15.161 -70.092 1.00 52.66 230 SER A CA 1
ATOM 1892 C C . SER A 1 230 ? 49.927 15.462 -71.556 1.00 52.66 230 SER A C 1
ATOM 1894 O O . SER A 1 230 ? 50.867 15.861 -72.278 1.00 52.66 230 SER A O 1
#

Sequence (230 aa):
MLTKFTRTLLSYNGTAPSLITYRPLSISNKFFQSTISKSKTDDKSLAEQKEKVLRVEDSLNDLSSVKWRTEYNGKRLWPHDQWPERDLVNYPPYKLREVPNPVRWYCIPESWFKFFYEKTGVTGPYMFFYGLIIYGFSKEYIVLWYDFTEYLILAAAVITVVKKLGPSVGNAFRGWHLEEVDRYNSVVNNSKAMAGKMLHSYEESLERAGSIGKLNEVRKDIINMGLETS

Secondary structure (DSSP, 8-state):
----------------------------TTSSSTTSS-----HHHHHHHHHHHHHHHHH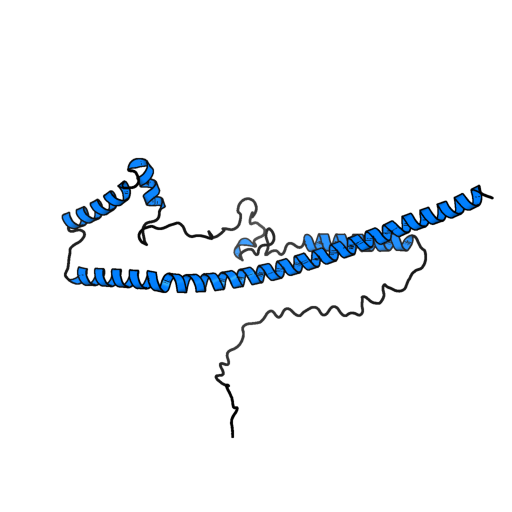HHHHHH---TTEETTEEPPGGGG-TT--TTTSPPPPPPSSPPPEETTTEEHHHHHHHHHHHTTTHHHHHHHHHHHHHHHTTSS---TTHHHHHHHHHHHHHHHHHHHHHHHHHHHHHHHHHHHHHHHHHHHHHHHHHHHHHHHHHHHHHHHHHHHHHHHHHHHHHHHHHT-